Protein AF-0000000079572154 (afdb_homodimer)

Organism: NCBI:txid1891644

Secondary structure (DSSP, 8-state):
---------------HHHHHHHHHHHHHHHHHHHSSS-B-HHHHHHHHTS-HHHHHHHHHHHHHTT--EEEE-STT-EEEE---SPPPPB---HHHHHHHHHHHHHT-S-S-HHHHHHHHHHHHHHS------/---------------HHHHHHHHHHHHHHHHHHHSSS-B-HHHHHHHHTS-HHHHHHHHHHHHHTT--EEEE-STT-EEEE---SPPPPB---HHHHHHHHHHHHHT-S-S-HHHHHHHHHHHHHHS------

InterPro domains:
  IPR001034 DeoR-type HTH domain [PS51000] (22-81)
  IPR001034 DeoR-type HTH domain [SM00420] (24-81)
  IPR013196 Helix-turn-helix, type 11 [PF08279] (24-77)
  IPR036388 Winged helix-like DNA-binding domain superfamily [G3DSA:1.10.10.10] (8-78)
  IPR036390 Winged helix DNA-binding domain superfamily [SSF46785] (20-74)
  IPR051534 CBASS antivirus and pafABC operon-associated protein [PTHR34580] (20-129)

Sequence (266 aa):
MDAPTGSASAASRDSPLTLRRVERQQLLIERLHAGRGRVTFGQLADELGVAERTIARDIDRLRHSGVPIIVTPGRHGGAAIEHTGAISPVALDAPEIAALLASLSALGPSVSASAASAMHKLTAALRPNSCSRMDAPTGSASAASRDSPLTLRRVERQQLLIERLHAGRGRVTFGQLADELGVAERTIARDIDRLRHSGVPIIVTPGRHGGAAIEHTGAISPVALDAPEIAALLASLSALGPSVSASAASAMHKLTAALRPNSCSR

Solvent-accessible surface area (backbone atoms only — not comparable to full-atom values): 14748 Å² total; per-residue (Å²): 135,84,74,80,74,73,76,75,71,80,64,59,83,48,54,70,67,56,52,54,49,31,54,48,44,17,51,49,46,38,51,26,49,70,41,98,46,68,43,34,51,66,58,50,14,65,75,69,72,50,53,47,65,55,48,52,52,50,50,52,50,40,39,73,55,57,44,69,61,47,72,41,82,68,97,86,25,21,36,22,29,72,52,76,61,75,60,52,59,39,81,54,53,66,56,27,48,20,31,51,52,21,37,49,43,54,68,26,79,63,83,36,73,37,40,44,52,41,47,51,50,52,41,50,31,56,29,35,71,75,68,82,116,136,84,72,81,74,78,75,74,72,79,65,58,82,47,53,68,67,57,52,54,49,30,52,47,46,18,50,50,46,37,52,26,51,71,41,97,46,69,43,34,52,65,59,50,14,65,74,70,73,50,53,47,65,56,49,52,50,49,51,50,50,39,38,73,53,58,44,69,61,48,73,42,82,67,97,86,26,19,35,24,29,71,52,77,61,72,60,51,59,40,79,53,54,67,55,26,47,22,31,50,51,21,36,48,44,54,68,28,80,66,85,37,73,38,41,45,51,40,48,51,50,53,42,52,32,57,28,39,66,73,66,82,118

Structure (mmCIF, N/CA/C/O backbone):
data_AF-0000000079572154-model_v1
#
loop_
_entity.id
_entity.type
_entity.pdbx_description
1 polymer 'HTH domain-containing protein'
#
loop_
_atom_site.group_PDB
_atom_site.id
_atom_site.type_symbol
_atom_site.label_atom_id
_atom_site.label_alt_id
_atom_site.label_comp_id
_atom_site.label_asym_id
_atom_site.label_entity_id
_atom_site.label_seq_id
_atom_site.pdbx_PDB_ins_code
_atom_site.Cartn_x
_atom_site.Cartn_y
_atom_site.Cartn_z
_atom_site.occupancy
_atom_site.B_iso_or_equiv
_atom_site.auth_seq_id
_atom_site.auth_comp_id
_atom_site.auth_asym_id
_atom_site.auth_atom_id
_atom_site.pdbx_PDB_model_num
ATOM 1 N N . MET A 1 1 ? -22.141 -9.859 -36.094 1 28.31 1 MET A N 1
ATOM 2 C CA . MET A 1 1 ? -21.031 -10.328 -35.281 1 28.31 1 MET A CA 1
ATOM 3 C C . MET A 1 1 ? -20.969 -9.578 -33.969 1 28.31 1 MET A C 1
ATOM 5 O O . MET A 1 1 ? -20.891 -8.344 -33.938 1 28.31 1 MET A O 1
ATOM 9 N N . ASP A 1 2 ? -21.516 -10.094 -32.844 1 30.77 2 ASP A N 1
ATOM 10 C CA . ASP A 1 2 ? -21.891 -9.664 -31.5 1 30.77 2 ASP A CA 1
ATOM 11 C C . ASP A 1 2 ? -20.688 -9.164 -30.719 1 30.77 2 ASP A C 1
ATOM 13 O O . ASP A 1 2 ? -19.625 -9.797 -30.734 1 30.77 2 ASP A O 1
ATOM 17 N N . ALA A 1 3 ? -20.578 -7.805 -30.547 1 36.22 3 ALA A N 1
ATOM 18 C CA . ALA A 1 3 ? -19.578 -7.051 -29.812 1 36.22 3 ALA A CA 1
ATOM 19 C C . ALA A 1 3 ? -19.328 -7.652 -28.422 1 36.22 3 ALA A C 1
ATOM 21 O O . ALA A 1 3 ? -20.281 -7.965 -27.703 1 36.22 3 ALA A O 1
ATOM 22 N N . PRO A 1 4 ? -18.156 -8.453 -28.266 1 36.34 4 PRO A N 1
ATOM 23 C CA . PRO A 1 4 ? -17.922 -9 -26.922 1 36.34 4 PRO A CA 1
ATOM 24 C C . PRO A 1 4 ? -18.156 -7.969 -25.812 1 36.34 4 PRO A C 1
ATOM 26 O O . PRO A 1 4 ? -17.891 -6.777 -26.016 1 36.34 4 PRO A O 1
ATOM 29 N N . THR A 1 5 ? -19.25 -7.992 -25.156 1 39.5 5 THR A N 1
ATOM 30 C CA . THR A 1 5 ? -19.578 -7.188 -23.984 1 39.5 5 THR A CA 1
ATOM 31 C C . THR A 1 5 ? -18.406 -7.176 -23 1 39.5 5 THR A C 1
ATOM 33 O O . THR A 1 5 ? -17.906 -8.234 -22.609 1 39.5 5 THR A O 1
ATOM 36 N N . GLY A 1 6 ? -17.531 -6.254 -23.156 1 32.62 6 GLY A N 1
ATOM 37 C CA . GLY A 1 6 ? -16.453 -5.914 -22.234 1 32.62 6 GLY A CA 1
ATOM 38 C C . GLY A 1 6 ? -16.828 -6.109 -20.781 1 32.62 6 GLY A C 1
ATOM 39 O O . GLY A 1 6 ? -17.875 -5.629 -20.344 1 32.62 6 GLY A O 1
ATOM 40 N N . SER A 1 7 ? -16.625 -7.336 -20.281 1 36.16 7 SER A N 1
ATOM 41 C CA . SER A 1 7 ? -16.812 -7.645 -18.859 1 36.16 7 SER A CA 1
ATOM 42 C C . SER A 1 7 ? -16.375 -6.477 -17.984 1 36.16 7 SER A C 1
ATOM 44 O O . SER A 1 7 ? -15.266 -5.953 -18.141 1 36.16 7 SER A O 1
ATOM 46 N N . ALA A 1 8 ? -17.281 -5.633 -17.547 1 36.81 8 ALA A N 1
ATOM 47 C CA . ALA A 1 8 ? -17.125 -4.598 -16.531 1 36.81 8 ALA A CA 1
ATOM 48 C C . ALA A 1 8 ? -16.156 -5.047 -15.445 1 36.81 8 ALA A C 1
ATOM 50 O O . ALA A 1 8 ? -16.203 -6.195 -15 1 36.81 8 ALA A O 1
ATOM 51 N N . SER A 1 9 ? -14.961 -4.559 -15.414 1 37.94 9 SER A N 1
ATOM 52 C CA . SER A 1 9 ? -13.867 -4.625 -14.453 1 37.94 9 SER A CA 1
ATOM 53 C C . SER A 1 9 ? -14.391 -4.738 -13.023 1 37.94 9 SER A C 1
ATOM 55 O O . SER A 1 9 ? -15.258 -3.967 -12.609 1 37.94 9 SER A O 1
ATOM 57 N N . ALA A 1 10 ? -14.641 -5.895 -12.531 1 37.5 10 ALA A N 1
ATOM 58 C CA . ALA A 1 10 ? -15.062 -6.047 -11.141 1 37.5 10 ALA A CA 1
ATOM 59 C C . ALA A 1 10 ? -14.398 -5.004 -10.25 1 37.5 10 ALA A C 1
ATOM 61 O O . ALA A 1 10 ? -13.203 -5.086 -9.977 1 37.5 10 ALA A O 1
ATOM 62 N N . ALA A 1 11 ? -14.758 -3.838 -10.414 1 44.56 11 ALA A N 1
ATOM 63 C CA . ALA A 1 11 ? -14.359 -2.748 -9.523 1 44.56 11 ALA A CA 1
ATOM 64 C C . ALA A 1 11 ? -14.422 -3.18 -8.062 1 44.56 11 ALA A C 1
ATOM 66 O O . ALA A 1 11 ? -15.43 -3.738 -7.621 1 44.56 11 ALA A O 1
ATOM 67 N N . SER A 1 12 ? -13.297 -3.703 -7.594 1 48.84 12 SER A N 1
ATOM 68 C CA . SER A 1 12 ? -13.258 -4.012 -6.168 1 48.84 12 SER A CA 1
ATOM 69 C C . SER A 1 12 ? -14.141 -3.053 -5.371 1 48.84 12 SER A C 1
ATOM 71 O O . SER A 1 12 ? -14.164 -1.85 -5.645 1 48.84 12 SER A O 1
ATOM 73 N N . ARG A 1 13 ? -15.203 -3.621 -4.914 1 50.06 13 ARG A N 1
ATOM 74 C CA . ARG A 1 13 ? -16.172 -2.824 -4.164 1 50.06 13 ARG A CA 1
ATOM 75 C C . ARG A 1 13 ? -15.492 -2.07 -3.025 1 50.06 13 ARG A C 1
ATOM 77 O O . ARG A 1 13 ? -15.469 -2.539 -1.886 1 50.06 13 ARG A O 1
ATOM 84 N N . ASP A 1 14 ? -14.273 -1.563 -3.262 1 57.72 14 ASP A N 1
ATOM 85 C CA . ASP A 1 14 ? -13.828 -0.732 -2.15 1 57.72 14 ASP A CA 1
ATOM 86 C C . ASP A 1 14 ? -14.766 0.454 -1.935 1 57.72 14 ASP A C 1
ATOM 88 O O . ASP A 1 14 ? -15.344 0.974 -2.889 1 57.72 14 ASP A O 1
ATOM 92 N N . SER A 1 15 ? -15.18 0.493 -0.683 1 68 15 SER A N 1
ATOM 93 C CA . SER A 1 15 ? -16.125 1.525 -0.273 1 68 15 SER A CA 1
ATOM 94 C C . SER A 1 15 ? -15.609 2.918 -0.62 1 68 15 SER A C 1
ATOM 96 O O . SER A 1 15 ? -14.445 3.229 -0.385 1 68 15 SER A O 1
ATOM 98 N N . PRO A 1 16 ? -16.344 3.641 -1.402 1 76.06 16 PRO A N 1
ATOM 99 C CA . PRO A 1 16 ? -15.984 5.016 -1.747 1 76.06 16 PRO A CA 1
ATOM 100 C C . PRO A 1 16 ? -15.492 5.82 -0.542 1 76.06 16 PRO A C 1
ATOM 102 O O . PRO A 1 16 ? -14.602 6.656 -0.675 1 76.06 16 PRO A O 1
ATOM 105 N N . LEU A 1 17 ? -15.969 5.516 0.61 1 80.94 17 LEU A N 1
ATOM 106 C CA . LEU A 1 17 ? -15.555 6.227 1.815 1 80.94 17 LEU A CA 1
ATOM 107 C C . LEU A 1 17 ? -14.102 5.918 2.164 1 80.94 17 LEU A C 1
ATOM 109 O O . LEU A 1 17 ? -13.367 6.801 2.609 1 80.94 17 LEU A O 1
ATOM 113 N N . THR A 1 18 ? -13.648 4.727 1.905 1 83.31 18 THR A N 1
ATOM 114 C CA . THR A 1 18 ? -12.289 4.328 2.227 1 83.31 18 THR A CA 1
ATOM 115 C C . THR A 1 18 ? -11.289 5.02 1.303 1 83.31 18 THR A C 1
ATOM 117 O O . THR A 1 18 ? -10.227 5.453 1.745 1 83.31 18 THR A O 1
ATOM 120 N N . LEU A 1 19 ? -11.734 5.195 0.109 1 85.31 19 LEU A N 1
ATOM 121 C CA . LEU A 1 19 ? -10.828 5.824 -0.845 1 85.31 19 LEU A CA 1
ATOM 122 C C . LEU A 1 19 ? -10.641 7.305 -0.521 1 85.31 19 LEU A C 1
ATOM 124 O O . LEU A 1 19 ? -9.539 7.836 -0.651 1 85.31 19 LEU A O 1
ATOM 128 N N . ARG A 1 20 ? -11.719 7.93 -0.1 1 88.75 20 ARG A N 1
ATOM 129 C CA . ARG A 1 20 ? -11.625 9.336 0.272 1 88.75 20 ARG A CA 1
ATOM 130 C C . ARG A 1 20 ? -10.703 9.523 1.473 1 88.75 20 ARG A C 1
ATOM 132 O O . ARG A 1 20 ? -9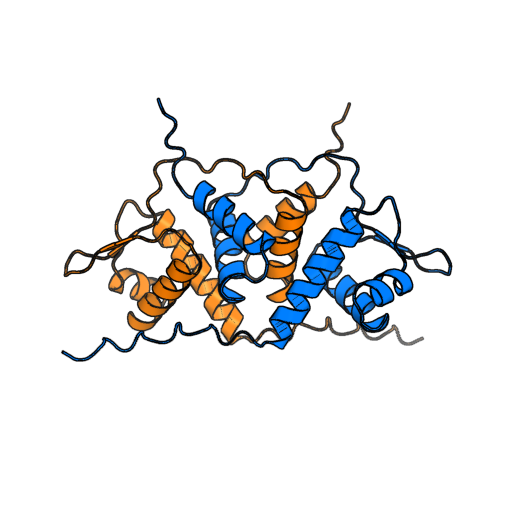.914 10.477 1.515 1 88.75 20 ARG A O 1
ATOM 139 N N . ARG A 1 21 ? -10.828 8.641 2.346 1 90 21 ARG A N 1
ATOM 140 C CA . ARG A 1 21 ? -9.984 8.695 3.537 1 90 21 ARG A CA 1
ATOM 141 C C . ARG A 1 21 ? -8.523 8.453 3.186 1 90 21 ARG A C 1
ATOM 143 O O . ARG A 1 21 ? -7.633 9.148 3.682 1 90 21 ARG A O 1
ATOM 150 N N . VAL A 1 22 ? -8.297 7.5 2.328 1 91.56 22 VAL A N 1
ATOM 151 C CA . VAL A 1 22 ? -6.938 7.148 1.932 1 91.56 22 VAL A CA 1
ATOM 152 C C . VAL A 1 22 ? -6.293 8.32 1.2 1 91.56 22 VAL A C 1
ATOM 154 O O . VAL A 1 22 ? -5.141 8.672 1.468 1 91.56 22 VAL A O 1
ATOM 157 N N . GLU A 1 23 ? -7.035 8.883 0.314 1 92 23 GLU A N 1
ATOM 158 C CA . GLU A 1 23 ? -6.531 10.039 -0.417 1 92 23 GLU A CA 1
ATOM 159 C C . GLU A 1 23 ? -6.227 11.203 0.528 1 92 23 GLU A C 1
ATOM 161 O O . GLU A 1 23 ? -5.207 11.875 0.38 1 92 23 GLU A O 1
ATOM 166 N N . ARG A 1 24 ? -7.125 11.359 1.443 1 93.94 24 ARG A N 1
ATOM 167 C CA . ARG A 1 24 ? -6.934 12.414 2.426 1 93.94 24 ARG A CA 1
ATOM 168 C C . ARG A 1 24 ? -5.695 12.156 3.277 1 93.94 24 ARG A C 1
ATOM 170 O O . ARG A 1 24 ? -4.895 13.07 3.514 1 93.94 24 ARG A O 1
ATOM 177 N N . GLN A 1 25 ? -5.559 11.008 3.725 1 94 25 GLN A N 1
ATOM 178 C CA . GLN A 1 25 ? -4.414 10.648 4.559 1 94 25 GLN A CA 1
ATOM 179 C C . GLN A 1 25 ? -3.107 10.781 3.781 1 94 25 GLN A C 1
ATOM 181 O O . GLN A 1 25 ? -2.086 11.188 4.34 1 94 25 GLN A O 1
ATOM 186 N N . GLN A 1 26 ? -3.162 10.398 2.537 1 94.44 26 GLN A N 1
ATOM 187 C CA . GLN A 1 26 ? -1.994 10.594 1.688 1 94.44 26 GLN A CA 1
ATOM 188 C C . GLN A 1 26 ? -1.605 12.07 1.627 1 94.44 26 GLN A C 1
ATOM 190 O O . GLN A 1 26 ? -0.437 12.422 1.813 1 94.44 26 GLN A O 1
ATOM 195 N N . LEU A 1 27 ? -2.57 12.93 1.409 1 94.19 27 LEU A N 1
ATOM 196 C CA . LEU A 1 27 ? -2.33 14.359 1.322 1 94.19 27 LEU A CA 1
ATOM 197 C C . LEU A 1 27 ? -1.806 14.906 2.646 1 94.19 27 LEU A C 1
ATOM 199 O O . LEU A 1 27 ? -0.917 15.766 2.662 1 94.19 27 LEU A O 1
ATOM 203 N N . LEU A 1 28 ? -2.363 14.414 3.676 1 94.94 28 LEU A N 1
ATOM 204 C CA . LEU A 1 28 ? -1.929 14.828 5.008 1 94.94 28 LEU A CA 1
ATOM 205 C C . LEU A 1 28 ? -0.453 14.508 5.219 1 94.94 28 LEU A C 1
ATOM 207 O O . LEU A 1 28 ? 0.312 15.359 5.672 1 94.94 28 LEU A O 1
ATOM 211 N N . ILE A 1 29 ? -0.039 13.328 4.875 1 92.94 29 ILE A N 1
ATOM 212 C CA . ILE A 1 29 ? 1.35 12.906 5.023 1 92.94 29 ILE A CA 1
ATOM 213 C C . ILE A 1 29 ? 2.254 13.797 4.18 1 92.94 29 ILE A C 1
ATOM 215 O O . ILE A 1 29 ? 3.299 14.258 4.648 1 92.94 29 ILE A O 1
ATOM 219 N N . GLU A 1 30 ? 1.824 14.031 2.971 1 91.25 30 GLU A N 1
ATOM 220 C CA . GLU A 1 30 ? 2.605 14.875 2.066 1 91.25 30 GLU A CA 1
ATOM 221 C C . GLU A 1 30 ? 2.777 16.281 2.627 1 91.25 30 GLU A C 1
ATOM 223 O O . GLU A 1 30 ? 3.875 16.844 2.588 1 91.25 30 GLU A O 1
ATOM 228 N N . ARG A 1 31 ? 1.699 16.797 3.127 1 92.5 31 ARG A N 1
ATOM 229 C CA . ARG A 1 31 ? 1.715 18.156 3.652 1 92.5 31 ARG A CA 1
ATOM 230 C C . ARG A 1 31 ? 2.611 18.25 4.883 1 92.5 31 ARG A C 1
ATOM 232 O O . ARG A 1 31 ? 3.379 19.203 5.02 1 92.5 31 ARG A O 1
ATOM 239 N N . LEU A 1 32 ? 2.523 17.359 5.715 1 92.12 32 LEU A N 1
ATOM 240 C CA . LEU A 1 32 ? 3.318 17.359 6.941 1 92.12 32 LEU A CA 1
ATOM 241 C C . LEU A 1 32 ? 4.801 17.172 6.625 1 92.12 32 LEU A C 1
ATOM 243 O O . LEU A 1 32 ? 5.656 17.75 7.301 1 92.12 32 LEU A O 1
ATOM 247 N N . HIS A 1 33 ? 5.105 16.359 5.609 1 88.5 33 HIS A N 1
ATOM 248 C CA . HIS A 1 33 ? 6.488 16.109 5.223 1 88.5 33 HIS A CA 1
ATOM 249 C C . HIS A 1 33 ? 7.094 17.312 4.508 1 88.5 33 HIS A C 1
ATOM 251 O O . HIS A 1 33 ? 8.281 17.594 4.668 1 88.5 33 HIS A O 1
ATOM 257 N N . ALA A 1 34 ? 6.316 17.922 3.727 1 83.44 34 ALA A N 1
ATOM 258 C CA . ALA A 1 34 ? 6.785 19.047 2.93 1 83.44 34 ALA A CA 1
ATOM 259 C C . ALA A 1 34 ? 7.031 20.281 3.805 1 83.44 34 ALA A C 1
ATOM 261 O O . ALA A 1 34 ? 7.812 21.156 3.441 1 83.44 34 ALA A O 1
ATOM 262 N N . GLY A 1 35 ? 6.418 20.328 4.898 1 76.5 35 GLY A N 1
ATOM 263 C CA . GLY A 1 35 ? 6.453 21.531 5.715 1 76.5 35 GLY A CA 1
ATOM 264 C C . GLY A 1 35 ? 7.77 21.719 6.445 1 76.5 35 GLY A C 1
ATOM 265 O O . GLY A 1 35 ? 8.539 20.766 6.602 1 76.5 35 GLY A O 1
ATOM 266 N N . ARG A 1 36 ? 8.164 23.125 6.598 1 73.38 36 ARG A N 1
ATOM 267 C CA . ARG A 1 36 ? 9.328 23.531 7.383 1 73.38 36 ARG A CA 1
ATOM 268 C C . ARG A 1 36 ? 8.977 23.625 8.867 1 73.38 36 ARG A C 1
ATOM 270 O O . ARG A 1 36 ? 9.352 24.594 9.531 1 73.38 36 ARG A O 1
ATOM 277 N N . GLY A 1 37 ? 8.32 22.688 9.305 1 79.5 37 GLY A N 1
ATOM 278 C CA . GLY A 1 37 ? 7.965 22.734 10.711 1 79.5 37 GLY A CA 1
ATOM 279 C C . GLY A 1 37 ? 6.559 22.219 10.984 1 79.5 37 GLY A C 1
ATOM 280 O O . GLY A 1 37 ? 6.012 21.453 10.203 1 79.5 37 GLY A O 1
ATOM 281 N N . ARG A 1 38 ? 6.02 22.75 12.148 1 88.94 38 ARG A N 1
ATOM 282 C CA . ARG A 1 38 ? 4.719 22.266 12.586 1 88.94 38 ARG A CA 1
ATOM 283 C C . ARG A 1 38 ? 3.584 22.969 11.852 1 88.94 38 ARG A C 1
ATOM 285 O O . ARG A 1 38 ? 3.654 24.172 11.609 1 88.94 38 ARG A O 1
ATOM 292 N N . VAL A 1 39 ? 2.627 22.203 11.422 1 92.81 39 VAL A N 1
ATOM 293 C CA . VAL A 1 39 ? 1.41 22.719 10.805 1 92.81 39 VAL A CA 1
ATOM 294 C C . VAL A 1 39 ? 0.224 22.516 11.742 1 92.81 39 VAL A C 1
ATOM 296 O O . VAL A 1 39 ? 0.037 21.422 12.281 1 92.81 39 VAL A O 1
ATOM 299 N N . THR A 1 40 ? -0.55 23.547 11.938 1 94.31 40 THR A N 1
ATOM 300 C CA . THR A 1 40 ? -1.664 23.438 12.875 1 94.31 40 THR A CA 1
ATOM 301 C C . THR A 1 40 ? -2.803 22.625 12.273 1 94.31 40 THR A C 1
ATOM 303 O O . THR A 1 40 ? -2.941 22.547 11.047 1 94.31 40 THR A O 1
ATOM 306 N N . PHE A 1 41 ? -3.607 22.062 13.18 1 94.81 41 PHE A N 1
ATOM 307 C CA . PHE A 1 41 ? -4.777 21.328 12.711 1 94.81 41 PHE A CA 1
ATOM 308 C C . PHE A 1 41 ? -5.73 22.25 11.953 1 94.81 41 PHE A C 1
ATOM 310 O O . PHE A 1 41 ? -6.355 21.828 10.977 1 94.81 41 PHE A O 1
ATOM 317 N N . GLY A 1 42 ? -5.797 23.5 12.43 1 94.25 42 GLY A N 1
ATOM 318 C CA . GLY A 1 42 ? -6.637 24.469 11.75 1 94.25 42 GLY A CA 1
ATOM 319 C C . GLY A 1 42 ? -6.211 24.734 10.32 1 94.25 42 GLY A C 1
ATOM 320 O O . GLY A 1 42 ? -7.051 24.797 9.422 1 94.25 42 GLY A O 1
ATOM 321 N N . GLN A 1 43 ? -4.941 24.875 10.102 1 94.25 43 GLN A N 1
ATOM 322 C CA . GLN A 1 43 ? -4.41 25.078 8.758 1 94.25 43 GLN A CA 1
ATOM 323 C C . GLN A 1 43 ? -4.688 23.875 7.863 1 94.25 43 GLN A C 1
ATOM 325 O O . GLN A 1 43 ? -5.098 24.031 6.711 1 94.25 43 GLN A O 1
ATOM 330 N N . LEU A 1 44 ? -4.453 22.688 8.367 1 95.38 44 LEU A N 1
ATOM 331 C CA . LEU A 1 44 ? -4.699 21.469 7.617 1 95.38 44 LEU A CA 1
ATOM 332 C C . LEU A 1 44 ? -6.18 21.328 7.27 1 95.38 44 LEU A C 1
ATOM 334 O O . LEU A 1 44 ? -6.523 20.938 6.148 1 95.38 44 LEU A O 1
ATOM 338 N N . ALA A 1 45 ? -7.008 21.625 8.234 1 96.12 45 ALA A N 1
ATOM 339 C CA . ALA A 1 45 ? -8.453 21.547 8.039 1 96.12 45 ALA A CA 1
ATOM 340 C C . ALA A 1 45 ? -8.898 22.484 6.914 1 96.12 45 ALA A C 1
ATOM 342 O O . ALA A 1 45 ? -9.688 22.094 6.047 1 96.12 45 ALA A O 1
ATOM 343 N N . ASP A 1 46 ? -8.383 23.719 6.926 1 96.75 46 ASP A N 1
ATOM 344 C CA . ASP A 1 46 ? -8.711 24.703 5.906 1 96.75 46 ASP A CA 1
ATOM 345 C C . ASP A 1 46 ? -8.227 24.25 4.531 1 96.75 46 ASP A C 1
ATOM 347 O O . ASP A 1 46 ? -8.953 24.359 3.543 1 96.75 46 ASP A O 1
ATOM 351 N N . GLU A 1 47 ? -7.051 23.656 4.453 1 94.94 47 GLU A N 1
ATOM 352 C CA . GLU A 1 47 ? -6.438 23.25 3.195 1 94.94 47 GLU A CA 1
ATOM 353 C C . GLU A 1 47 ? -7.145 22.031 2.605 1 94.94 47 GLU A C 1
ATOM 355 O O . GLU A 1 47 ? -7.285 21.922 1.386 1 94.94 47 GLU A O 1
ATOM 360 N N . LEU A 1 48 ? -7.582 21.109 3.49 1 95.31 48 LEU A N 1
ATOM 361 C CA . LEU A 1 48 ? -8.164 19.844 3.018 1 95.31 48 LEU A CA 1
ATOM 362 C C . LEU A 1 48 ? -9.688 19.922 3.006 1 95.31 48 LEU A C 1
ATOM 364 O O . LEU A 1 48 ? -10.352 19.016 2.512 1 95.31 48 LEU A O 1
ATOM 368 N N . GLY A 1 49 ? -10.258 20.969 3.486 1 96.56 49 GLY A N 1
ATOM 369 C CA . GLY A 1 49 ? -11.695 21.203 3.449 1 96.56 49 GLY A CA 1
ATOM 370 C C . GLY A 1 49 ? -12.469 20.266 4.355 1 96.56 49 GLY A C 1
ATOM 371 O O . GLY A 1 49 ? -13.523 19.75 3.979 1 96.56 49 GLY A O 1
ATOM 372 N N . VAL A 1 50 ? -11.875 19.938 5.52 1 96.88 50 VAL A N 1
ATOM 373 C CA . VAL A 1 50 ? -12.539 19.062 6.484 1 96.88 50 VAL A CA 1
ATOM 374 C C . VAL A 1 50 ? -12.43 19.672 7.883 1 96.88 50 VAL A C 1
ATOM 376 O O . VAL A 1 50 ? -11.789 20.703 8.07 1 96.88 50 VAL A O 1
ATOM 379 N N . ALA A 1 51 ? -13.094 19.141 8.859 1 97.06 51 ALA A N 1
ATOM 380 C CA . ALA A 1 51 ? -13.07 19.609 10.242 1 97.06 51 ALA A CA 1
ATOM 381 C C . ALA A 1 51 ? -11.75 19.25 10.922 1 97.06 51 ALA A C 1
ATOM 383 O O . ALA A 1 51 ? -11.109 18.266 10.562 1 97.06 51 ALA A O 1
ATOM 384 N N . GLU A 1 52 ? -11.414 20.062 11.922 1 95.56 52 GLU A N 1
ATOM 385 C CA . GLU A 1 52 ? -10.203 19.797 12.68 1 95.56 52 GLU A CA 1
ATOM 386 C C . GLU A 1 52 ? -10.273 18.422 13.367 1 95.56 52 GLU A C 1
ATOM 388 O O . GLU A 1 52 ? -9.25 17.766 13.539 1 95.56 52 GLU A O 1
ATOM 393 N N . ARG A 1 53 ? -11.484 18.031 13.68 1 96.38 53 ARG A N 1
ATOM 394 C CA . ARG A 1 53 ? -11.648 16.734 14.328 1 96.38 53 ARG A CA 1
ATOM 395 C C . ARG A 1 53 ? -11.281 15.602 13.375 1 96.38 53 ARG A C 1
ATOM 397 O O . ARG A 1 53 ? -10.766 14.562 13.805 1 96.38 53 ARG A O 1
ATOM 404 N N . THR A 1 54 ? -11.609 15.734 12.086 1 96.31 54 THR A N 1
ATOM 405 C CA . THR A 1 54 ? -11.25 14.758 11.062 1 96.31 54 THR A CA 1
ATOM 406 C C . THR A 1 54 ? -9.734 14.664 10.906 1 96.31 54 THR A C 1
ATOM 408 O O . THR A 1 54 ? -9.188 13.562 10.805 1 96.31 54 THR A O 1
ATOM 411 N N . ILE A 1 55 ? -9.117 15.852 10.922 1 96.25 55 ILE A N 1
ATOM 412 C CA . ILE A 1 55 ? -7.656 15.906 10.859 1 96.25 55 ILE A CA 1
ATOM 413 C C . ILE A 1 55 ? -7.062 15.18 12.062 1 96.25 55 ILE A C 1
ATOM 415 O O . ILE A 1 55 ? -6.16 14.352 11.914 1 96.25 55 ILE A O 1
ATOM 419 N N . ALA A 1 56 ? -7.621 15.484 13.227 1 95.19 56 ALA A N 1
ATOM 420 C CA . ALA A 1 56 ? -7.129 14.875 14.461 1 95.19 56 ALA A CA 1
ATOM 421 C C . ALA A 1 56 ? -7.281 13.352 14.414 1 95.19 56 ALA A C 1
ATOM 423 O O . ALA A 1 56 ? -6.359 12.625 14.781 1 95.19 56 ALA A O 1
ATOM 424 N N . ARG A 1 57 ? -8.383 12.938 13.938 1 95.19 57 ARG A N 1
ATOM 425 C CA . ARG A 1 57 ? -8.648 11.508 13.867 1 95.19 57 ARG A CA 1
ATOM 426 C C . ARG A 1 57 ? -7.73 10.828 12.852 1 95.19 57 ARG A C 1
ATOM 428 O O . ARG A 1 57 ? -7.234 9.727 13.094 1 95.19 57 ARG A O 1
ATOM 435 N N . ASP A 1 58 ? -7.559 11.492 11.727 1 95.56 58 ASP A N 1
ATOM 436 C CA . ASP A 1 58 ? -6.703 10.922 10.688 1 95.56 58 ASP A CA 1
ATOM 437 C C . ASP A 1 58 ? -5.25 10.852 11.156 1 95.56 58 ASP A C 1
ATOM 439 O O . ASP A 1 58 ? -4.562 9.859 10.906 1 95.56 58 ASP A O 1
ATOM 443 N N . ILE A 1 59 ? -4.816 11.859 11.797 1 95.19 59 ILE A N 1
ATOM 444 C CA . ILE A 1 59 ? -3.455 11.891 12.312 1 95.19 59 ILE A CA 1
ATOM 445 C C . ILE A 1 59 ? -3.271 10.781 13.352 1 95.19 59 ILE A C 1
ATOM 447 O O . ILE A 1 59 ? -2.256 10.078 13.344 1 95.19 59 ILE A O 1
ATOM 451 N N . ASP A 1 60 ? -4.27 10.609 14.227 1 93.75 60 ASP A N 1
ATOM 452 C CA . ASP A 1 60 ? -4.207 9.547 15.227 1 93.75 60 ASP A CA 1
ATOM 453 C C . ASP A 1 60 ? -4.113 8.18 14.562 1 93.75 60 ASP A C 1
ATOM 455 O O . ASP A 1 60 ? -3.307 7.34 14.969 1 93.75 60 ASP A O 1
ATOM 459 N N . ARG A 1 61 ? -4.867 8 13.531 1 91.81 61 ARG A N 1
ATOM 460 C CA . ARG A 1 61 ? -4.844 6.738 12.797 1 91.81 61 ARG A CA 1
ATOM 461 C C . ARG A 1 61 ? -3.482 6.504 12.156 1 91.81 61 ARG A C 1
ATOM 463 O O . ARG A 1 61 ? -2.936 5.402 12.227 1 91.81 61 ARG A O 1
ATOM 470 N N . LEU A 1 62 ? -2.988 7.5 11.562 1 93.19 62 LEU A N 1
ATOM 471 C CA . LEU A 1 62 ? -1.693 7.402 10.898 1 93.19 62 LEU A CA 1
ATOM 472 C C . LEU A 1 62 ? -0.584 7.113 11.898 1 93.19 62 LEU A C 1
ATOM 474 O O . LEU A 1 62 ? 0.282 6.273 11.648 1 93.19 62 LEU A O 1
ATOM 478 N N . ARG A 1 63 ? -0.667 7.781 13 1 91.19 63 ARG A N 1
ATOM 479 C CA . ARG A 1 63 ? 0.318 7.551 14.047 1 91.19 63 ARG A CA 1
ATOM 480 C C . ARG A 1 63 ? 0.236 6.117 14.57 1 91.19 63 ARG A C 1
ATOM 482 O O . ARG A 1 63 ? 1.262 5.465 14.766 1 91.19 63 ARG A O 1
ATOM 489 N N . HIS A 1 64 ? -0.933 5.652 14.797 1 87.94 64 HIS A N 1
ATOM 490 C CA . HIS A 1 64 ? -1.147 4.293 15.281 1 87.94 64 HIS A CA 1
ATOM 491 C C . HIS A 1 64 ? -0.651 3.262 14.281 1 87.94 64 HIS A C 1
ATOM 493 O O . HIS A 1 64 ? -0.238 2.166 14.664 1 87.94 64 HIS A O 1
ATOM 499 N N . SER A 1 65 ? -0.684 3.625 13.062 1 85.94 65 SER A N 1
ATOM 500 C CA . SER A 1 65 ? -0.246 2.711 12.016 1 85.94 65 SER A CA 1
ATOM 501 C C . SER A 1 65 ? 1.27 2.738 11.852 1 85.94 65 SER A C 1
ATOM 503 O O . SER A 1 65 ? 1.838 1.919 11.125 1 85.94 65 SER A O 1
ATOM 505 N N . GLY A 1 66 ? 1.901 3.746 12.5 1 84.69 66 GLY A N 1
ATOM 506 C CA . GLY A 1 66 ? 3.355 3.754 12.5 1 84.69 66 GLY A CA 1
ATOM 507 C C . GLY A 1 66 ? 3.945 4.965 11.805 1 84.69 66 GLY A C 1
ATOM 508 O O . GLY A 1 66 ? 5.168 5.121 11.742 1 84.69 66 GLY A O 1
ATOM 509 N N . VAL A 1 67 ? 3.182 5.762 11.195 1 89.75 67 VAL A N 1
ATOM 510 C CA . VAL A 1 67 ? 3.697 6.965 10.555 1 89.75 67 VAL A CA 1
ATOM 511 C C . VAL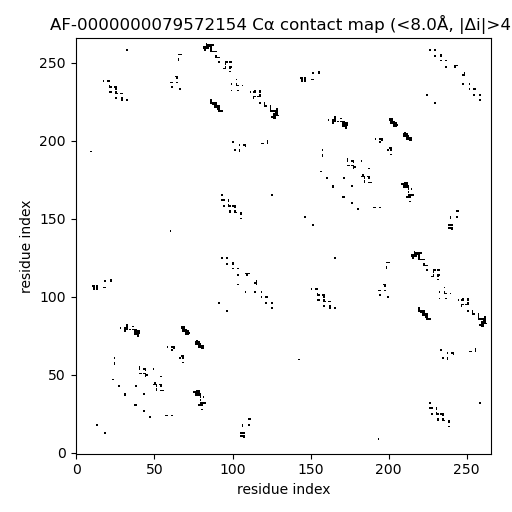 A 1 67 ? 4.285 7.906 11.602 1 89.75 67 VAL A C 1
ATOM 513 O O . VAL A 1 67 ? 3.652 8.172 12.625 1 89.75 67 VAL A O 1
ATOM 516 N N . PRO A 1 68 ? 5.434 8.406 11.359 1 89.62 68 PRO A N 1
ATOM 517 C CA . PRO A 1 68 ? 6.121 9.188 12.391 1 89.62 68 PRO A CA 1
ATOM 518 C C . PRO A 1 68 ? 5.648 10.641 12.445 1 89.62 68 PRO A C 1
ATOM 520 O O . PRO A 1 68 ? 6.406 11.555 12.117 1 89.62 68 PRO A O 1
ATOM 523 N N . ILE A 1 69 ? 4.527 10.836 12.953 1 92.06 69 ILE A N 1
ATOM 524 C CA . ILE A 1 69 ? 3.973 12.172 13.109 1 92.06 69 ILE A CA 1
ATOM 525 C C . ILE A 1 69 ? 4.141 12.633 14.555 1 92.06 69 ILE A C 1
ATOM 527 O O . ILE A 1 69 ? 3.775 11.914 15.492 1 92.06 69 ILE A O 1
ATOM 531 N N . ILE A 1 70 ? 4.773 13.781 14.742 1 91.12 70 ILE A N 1
ATOM 532 C CA . ILE A 1 70 ? 4.898 14.398 16.062 1 91.12 70 ILE A CA 1
ATOM 533 C C . ILE A 1 70 ? 3.814 15.461 16.234 1 91.12 70 ILE A C 1
ATOM 535 O O . ILE A 1 70 ? 3.631 16.328 15.367 1 91.12 70 ILE A O 1
ATOM 539 N N . VAL A 1 71 ? 3.1 15.344 17.25 1 93.25 71 VAL A N 1
ATOM 540 C CA . VAL A 1 71 ? 2.041 16.312 17.531 1 93.25 71 VAL A CA 1
ATOM 541 C C . VAL A 1 71 ? 2.389 17.109 18.781 1 93.25 71 VAL A C 1
ATOM 543 O O . VAL A 1 71 ? 2.713 16.531 19.828 1 93.25 71 VAL A O 1
ATOM 546 N N . THR A 1 72 ? 2.41 18.391 18.672 1 91.25 72 THR A N 1
ATOM 547 C CA . THR A 1 72 ? 2.65 19.297 19.781 1 91.25 72 THR A CA 1
ATOM 548 C C . THR A 1 72 ? 1.367 20.031 20.172 1 91.25 72 THR A C 1
ATOM 550 O O . THR A 1 72 ? 0.793 20.75 19.359 1 91.25 72 THR A O 1
ATOM 553 N N . PRO A 1 73 ? 0.968 19.781 21.422 1 87.19 73 PRO A N 1
ATOM 554 C CA . PRO A 1 73 ? -0.257 20.453 21.859 1 87.19 73 PRO A CA 1
ATOM 555 C C . PRO A 1 73 ? -0.048 21.938 22.141 1 87.19 73 PRO A C 1
ATOM 557 O O . PRO A 1 73 ? 1.084 22.375 22.344 1 87.19 73 PRO A O 1
ATOM 560 N N . GLY A 1 74 ? -1.171 22.75 22.172 1 79.62 74 GLY A N 1
ATOM 561 C CA . GLY A 1 74 ? -1.146 24.141 22.578 1 79.62 74 GLY A CA 1
ATOM 562 C C . GLY A 1 74 ? -1.428 25.094 21.438 1 79.62 74 GLY A C 1
ATOM 563 O O . GLY A 1 74 ? -1.675 24.672 20.312 1 79.62 74 GLY A O 1
ATOM 564 N N . ARG A 1 75 ? -1.497 26.375 21.797 1 76.75 75 ARG A N 1
ATOM 565 C CA . ARG A 1 75 ? -1.843 27.438 20.875 1 76.75 75 ARG A CA 1
ATOM 566 C C . ARG A 1 75 ? -0.855 27.5 19.719 1 76.75 75 ARG A C 1
ATOM 568 O O . ARG A 1 75 ? -1.239 27.797 18.578 1 76.75 75 ARG A O 1
ATOM 575 N N . HIS A 1 76 ? 0.405 27.172 19.984 1 77.88 76 HIS A N 1
ATOM 576 C CA . HIS A 1 76 ? 1.427 27.188 18.953 1 77.88 76 HIS A CA 1
ATOM 577 C C . HIS A 1 76 ? 1.812 25.781 18.547 1 77.88 76 HIS A C 1
ATOM 579 O O . HIS A 1 76 ? 2.877 25.562 17.953 1 77.88 76 HIS A O 1
ATOM 585 N N . GLY A 1 77 ? 0.93 24.922 18.859 1 86.06 77 GLY A N 1
ATOM 586 C CA . GLY A 1 77 ? 1.234 23.547 18.562 1 86.06 77 GLY A CA 1
ATOM 587 C C . GLY A 1 77 ? 0.815 23.141 17.156 1 86.06 77 GLY A C 1
ATOM 588 O O . GLY A 1 77 ? 0.511 23.984 16.328 1 86.06 77 GLY A O 1
ATOM 589 N N . GLY A 1 78 ? 1.027 21.922 16.719 1 92.44 78 GLY A N 1
ATOM 590 C CA . GLY A 1 78 ? 0.737 21.375 15.398 1 92.44 78 GLY A CA 1
ATOM 591 C C . GLY A 1 78 ? 1.368 20.016 15.172 1 92.44 78 GLY A C 1
ATOM 592 O O . GLY A 1 78 ? 1.769 19.344 16.125 1 92.44 78 GLY A O 1
ATOM 593 N N . ALA A 1 79 ? 1.18 19.562 14.023 1 94.44 79 ALA A N 1
ATOM 594 C CA . ALA A 1 79 ? 1.724 18.266 13.633 1 94.44 79 ALA A CA 1
ATOM 595 C C . ALA A 1 79 ? 2.867 18.438 12.633 1 94.44 79 AL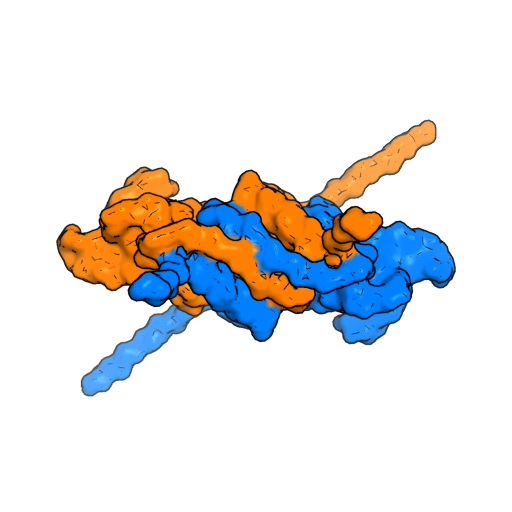A A C 1
ATOM 597 O O . ALA A 1 79 ? 2.887 19.391 11.859 1 94.44 79 ALA A O 1
ATOM 598 N N . ALA A 1 80 ? 3.852 17.547 12.742 1 91.56 80 ALA A N 1
ATOM 599 C CA . ALA A 1 80 ? 4.973 17.578 11.805 1 91.56 80 ALA A CA 1
ATOM 600 C C . ALA A 1 80 ? 5.559 16.172 11.609 1 91.56 80 ALA A C 1
ATOM 602 O O . ALA A 1 80 ? 5.438 15.312 12.484 1 91.56 80 ALA A O 1
ATOM 603 N N . ILE A 1 81 ? 5.973 15.922 10.398 1 88.31 81 ILE A N 1
ATOM 604 C CA . ILE A 1 81 ? 6.863 14.789 10.156 1 88.31 81 ILE A CA 1
ATOM 605 C C . ILE A 1 81 ? 8.305 15.281 10.031 1 88.31 81 ILE A C 1
ATOM 607 O O . ILE A 1 81 ? 8.609 16.109 9.172 1 88.31 81 ILE A O 1
ATOM 611 N N . GLU A 1 82 ? 9.109 14.992 10.977 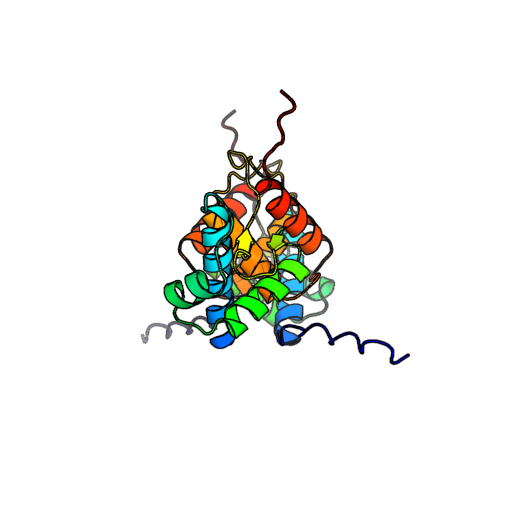1 74.19 82 GLU A N 1
ATOM 612 C CA . GLU A 1 82 ? 10.477 15.5 10.992 1 74.19 82 GLU A CA 1
ATOM 613 C C . GLU A 1 82 ? 11.32 14.859 9.891 1 74.19 82 GLU A C 1
ATOM 615 O O . GLU A 1 82 ? 11.336 13.633 9.758 1 74.19 82 GLU A O 1
ATOM 620 N N . HIS A 1 83 ? 11.656 15.703 8.844 1 70.44 83 HIS A N 1
ATOM 621 C CA . HIS A 1 83 ? 12.539 15.164 7.812 1 70.44 83 HIS A CA 1
ATOM 622 C C . HIS A 1 83 ? 13.758 16.062 7.605 1 70.44 83 HIS A C 1
ATOM 624 O O . HIS A 1 83 ? 13.688 17.266 7.832 1 70.44 83 HIS A O 1
ATOM 630 N N . THR A 1 84 ? 14.961 15.648 7.762 1 56.53 84 THR A N 1
ATOM 631 C CA . THR A 1 84 ? 16.141 16.484 7.574 1 56.53 84 THR A CA 1
ATOM 632 C C . THR A 1 84 ? 16.812 16.188 6.234 1 56.53 84 THR A C 1
ATOM 634 O O . THR A 1 84 ? 17.875 16.734 5.934 1 56.53 84 THR A O 1
ATOM 637 N N . GLY A 1 85 ? 16.125 15.492 5.305 1 62.5 85 GLY A N 1
ATOM 638 C CA . GLY A 1 85 ? 16.969 15.281 4.129 1 62.5 85 GLY A CA 1
ATOM 639 C C . GLY A 1 85 ? 16.25 14.531 3.02 1 62.5 85 GLY A C 1
ATOM 640 O O . GLY A 1 85 ? 15.023 14.477 2.984 1 62.5 85 GLY A O 1
ATOM 641 N N . ALA A 1 86 ? 17.141 14.094 1.99 1 74.94 86 ALA A N 1
ATOM 642 C CA . ALA A 1 86 ? 16.703 13.391 0.791 1 74.94 86 ALA A CA 1
ATOM 643 C C . ALA A 1 86 ? 16.203 11.984 1.131 1 74.94 86 ALA A C 1
ATOM 645 O O . ALA A 1 86 ? 16.672 11.375 2.096 1 74.94 86 ALA A O 1
ATOM 646 N N . ILE A 1 87 ? 15.234 11.602 0.495 1 85.5 87 ILE A N 1
ATOM 647 C CA . ILE A 1 87 ? 14.688 10.266 0.659 1 85.5 87 ILE A CA 1
ATOM 648 C C . ILE A 1 87 ? 15.609 9.242 0.003 1 85.5 87 ILE A C 1
ATOM 650 O O . ILE A 1 87 ? 15.977 9.383 -1.166 1 85.5 87 ILE A O 1
ATOM 654 N N . SER A 1 88 ? 16.094 8.289 0.77 1 87.06 88 SER A N 1
ATOM 655 C CA . SER A 1 88 ? 16.953 7.211 0.273 1 87.06 88 SER A CA 1
ATOM 656 C C . SER A 1 88 ? 16.125 6.074 -0.313 1 87.06 88 SER A C 1
ATOM 658 O O . SER A 1 88 ? 14.992 5.836 0.119 1 87.06 88 SER A O 1
ATOM 660 N N . PRO A 1 89 ? 16.75 5.438 -1.3 1 92.88 89 PRO A N 1
ATOM 661 C CA . PRO A 1 89 ? 16.047 4.266 -1.811 1 92.88 89 PRO A CA 1
ATOM 662 C C . PRO A 1 89 ? 15.727 3.246 -0.718 1 92.88 89 PRO A C 1
ATOM 664 O O . PRO A 1 89 ? 16.531 3.047 0.196 1 92.88 89 PRO A O 1
ATOM 667 N N . VAL A 1 90 ? 14.625 2.674 -0.883 1 93.62 90 VAL A N 1
ATOM 668 C CA . VAL A 1 90 ? 14.148 1.734 0.126 1 93.62 90 VAL A CA 1
ATOM 669 C C . VAL A 1 90 ? 14.461 0.304 -0.308 1 93.62 90 VAL A C 1
ATOM 671 O O . VAL A 1 90 ? 14.102 -0.11 -1.412 1 93.62 90 VAL A O 1
ATOM 674 N N . ALA A 1 91 ? 15.141 -0.43 0.51 1 93.94 91 ALA A N 1
ATOM 675 C CA . ALA A 1 91 ? 15.422 -1.841 0.256 1 93.94 91 ALA A CA 1
ATOM 676 C C . ALA A 1 91 ? 14.25 -2.719 0.682 1 93.94 91 ALA A C 1
ATOM 678 O O . ALA A 1 91 ? 14.047 -2.961 1.874 1 93.94 91 ALA A O 1
ATOM 679 N N . LEU A 1 92 ? 13.539 -3.172 -0.257 1 94.31 92 LEU A N 1
ATOM 680 C CA . LEU A 1 92 ? 12.383 -4.023 0.002 1 94.31 92 LEU A CA 1
ATOM 681 C C . LEU A 1 92 ? 12.648 -5.453 -0.467 1 94.31 92 LEU A C 1
ATOM 683 O O . LEU A 1 92 ? 13.273 -5.664 -1.512 1 94.31 92 LEU A O 1
ATOM 687 N N . ASP A 1 93 ? 12.195 -6.383 0.313 1 91.81 93 ASP A N 1
ATOM 688 C CA . ASP A 1 93 ? 12.25 -7.77 -0.14 1 91.81 93 ASP A CA 1
ATOM 689 C C . ASP A 1 93 ? 10.961 -8.164 -0.855 1 91.81 93 ASP A C 1
ATOM 691 O O . ASP A 1 93 ? 10.016 -7.379 -0.924 1 91.81 93 ASP A O 1
ATOM 695 N N . ALA A 1 94 ? 10.891 -9.375 -1.384 1 90.44 94 ALA A N 1
ATOM 696 C CA . ALA A 1 94 ? 9.789 -9.812 -2.234 1 90.44 94 ALA A CA 1
ATOM 697 C C . ALA A 1 94 ? 8.477 -9.852 -1.459 1 90.44 94 ALA A C 1
ATOM 699 O O . ALA A 1 94 ? 7.449 -9.352 -1.938 1 90.44 94 ALA A O 1
ATOM 700 N N . PRO A 1 95 ? 8.438 -10.344 -0.208 1 92.25 95 PRO A N 1
ATOM 701 C CA . PRO A 1 95 ? 7.188 -10.336 0.557 1 92.25 95 PRO A CA 1
ATOM 702 C C . PRO A 1 95 ? 6.695 -8.922 0.864 1 92.25 95 PRO A C 1
ATOM 704 O O . PRO A 1 95 ? 5.484 -8.68 0.897 1 92.25 95 PRO A O 1
ATOM 707 N N . GLU A 1 96 ? 7.641 -8.047 1.11 1 94.5 96 GLU A N 1
ATOM 708 C CA . GLU A 1 96 ? 7.277 -6.66 1.375 1 94.5 96 GLU A CA 1
ATOM 709 C C . GLU A 1 96 ? 6.664 -6.004 0.141 1 94.5 96 GLU A C 1
ATOM 711 O O . GLU A 1 96 ? 5.645 -5.316 0.238 1 94.5 96 GLU A O 1
ATOM 716 N N . ILE A 1 97 ? 7.297 -6.273 -0.958 1 93.94 97 ILE A N 1
ATOM 717 C CA . ILE A 1 97 ? 6.766 -5.738 -2.205 1 93.94 97 ILE A CA 1
ATOM 718 C C . ILE A 1 97 ? 5.383 -6.328 -2.475 1 93.94 97 ILE A C 1
ATOM 720 O O . ILE A 1 97 ? 4.457 -5.613 -2.861 1 93.94 97 ILE A O 1
ATOM 724 N N . ALA A 1 98 ? 5.199 -7.57 -2.227 1 93.62 98 ALA A N 1
ATOM 725 C CA . ALA A 1 98 ? 3.916 -8.234 -2.424 1 93.62 98 ALA A CA 1
ATOM 726 C C . ALA A 1 98 ? 2.832 -7.613 -1.549 1 93.62 98 ALA A C 1
ATOM 728 O O . ALA A 1 98 ? 1.705 -7.398 -2.004 1 93.62 98 ALA A O 1
ATOM 729 N N . ALA A 1 99 ? 3.209 -7.336 -0.352 1 93.75 99 ALA A N 1
ATOM 730 C CA . ALA A 1 99 ? 2.264 -6.719 0.573 1 93.75 99 ALA A CA 1
ATOM 731 C C . ALA A 1 99 ? 1.828 -5.344 0.074 1 93.75 99 ALA A C 1
ATOM 733 O O . ALA A 1 99 ? 0.643 -5.008 0.116 1 93.75 99 ALA A O 1
ATOM 734 N N . LEU A 1 100 ? 2.781 -4.617 -0.365 1 94.69 100 LEU A N 1
ATOM 735 C CA . LEU A 1 100 ? 2.502 -3.27 -0.853 1 94.69 100 LEU A CA 1
ATOM 736 C C . LEU A 1 100 ? 1.652 -3.314 -2.119 1 94.69 100 LEU A C 1
ATOM 738 O O . LEU A 1 100 ? 0.686 -2.561 -2.25 1 94.69 100 LEU A O 1
ATOM 742 N N . LEU A 1 101 ? 1.965 -4.184 -3.02 1 93.44 101 LEU A N 1
ATOM 743 C CA . LEU A 1 101 ? 1.204 -4.328 -4.258 1 93.44 101 LEU A CA 1
ATOM 744 C C . LEU A 1 101 ? -0.231 -4.754 -3.967 1 93.44 101 LEU A C 1
ATOM 746 O O . LEU A 1 101 ? -1.173 -4.215 -4.551 1 93.44 101 LEU A O 1
ATOM 750 N N . ALA A 1 102 ? -0.364 -5.684 -3.086 1 92.88 102 ALA A N 1
ATOM 751 C CA . ALA A 1 102 ? -1.695 -6.156 -2.713 1 92.88 102 ALA A CA 1
ATOM 752 C C . ALA A 1 102 ? -2.512 -5.039 -2.068 1 92.88 102 ALA A C 1
ATOM 754 O O . ALA A 1 102 ? -3.715 -4.922 -2.312 1 92.88 102 ALA A O 1
ATOM 755 N N . SER A 1 103 ? -1.831 -4.242 -1.24 1 91.5 103 SER A N 1
ATOM 756 C CA . SER A 1 103 ? -2.516 -3.137 -0.58 1 91.5 103 SER A CA 1
ATOM 757 C C . SER A 1 103 ? -3.002 -2.105 -1.593 1 91.5 103 SER A C 1
ATOM 759 O O . SER A 1 103 ? -4.129 -1.615 -1.494 1 91.5 103 SER A O 1
ATOM 761 N N . LEU A 1 104 ? -2.152 -1.774 -2.494 1 91.19 104 LEU A N 1
ATOM 762 C CA . LEU A 1 104 ? -2.521 -0.817 -3.531 1 91.19 104 LEU A CA 1
ATOM 763 C C . LEU A 1 104 ? -3.643 -1.37 -4.406 1 91.19 104 LEU A C 1
ATOM 765 O O . LEU A 1 104 ? -4.566 -0.641 -4.773 1 91.19 104 LEU A O 1
ATOM 769 N N . SER A 1 105 ? -3.588 -2.629 -4.707 1 89.69 105 SER A N 1
ATOM 770 C CA . SER A 1 105 ? -4.586 -3.27 -5.559 1 89.69 105 SER A CA 1
ATOM 771 C C . SER A 1 105 ? -5.949 -3.305 -4.883 1 89.69 105 SER A C 1
ATOM 773 O O . SER A 1 105 ? -6.984 -3.236 -5.555 1 89.69 105 SER A O 1
ATOM 775 N N . ALA A 1 106 ? -5.965 -3.465 -3.576 1 86.38 106 ALA A N 1
ATOM 776 C CA . ALA A 1 106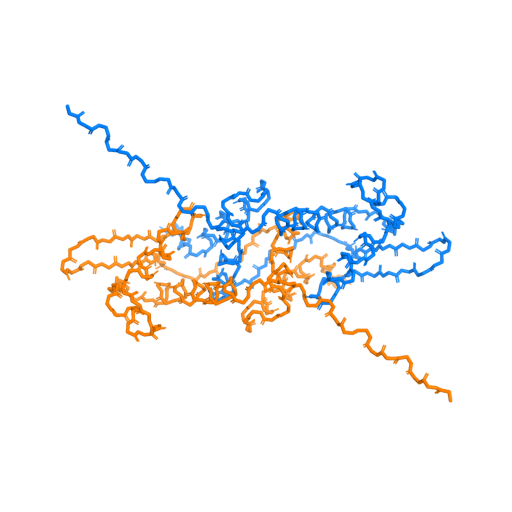 ? -7.207 -3.576 -2.811 1 86.38 106 ALA A CA 1
ATOM 777 C C . ALA A 1 106 ? -7.996 -2.271 -2.855 1 86.38 106 ALA A C 1
ATOM 779 O O . ALA A 1 106 ? -9.227 -2.277 -2.729 1 86.38 106 ALA A O 1
ATOM 780 N N . LEU A 1 107 ? -7.305 -1.235 -2.939 1 82.5 107 LEU A N 1
ATOM 781 C CA . LEU A 1 107 ? -7.961 0.067 -2.959 1 82.5 107 LEU A CA 1
ATOM 782 C C . LEU A 1 107 ? -8.469 0.395 -4.359 1 82.5 107 LEU A C 1
ATOM 784 O O . LEU A 1 107 ? -9.305 1.29 -4.523 1 82.5 107 LEU A O 1
ATOM 788 N N . GLY A 1 108 ? -8.203 -0.521 -5.336 1 70.19 108 GLY A N 1
ATOM 789 C CA . GLY A 1 108 ? -8.633 -0.287 -6.703 1 70.19 108 GLY A CA 1
ATOM 790 C C . GLY A 1 108 ? -7.621 0.496 -7.523 1 70.19 108 GLY A C 1
ATOM 791 O O . GLY A 1 108 ? -6.609 0.959 -6.992 1 70.19 108 GLY A O 1
ATOM 792 N N . PRO A 1 109 ? -7.98 0.4 -8.938 1 56.62 109 PRO A N 1
ATOM 793 C CA . PRO A 1 109 ? -7.039 1.073 -9.828 1 56.62 109 PRO A CA 1
ATOM 794 C C . PRO A 1 109 ? -6.992 2.584 -9.609 1 56.62 109 PRO A C 1
ATOM 796 O O . PRO A 1 109 ? -8.031 3.217 -9.414 1 56.62 109 PRO A O 1
ATOM 799 N N . SER A 1 110 ? -5.789 3.117 -9.492 1 60.03 110 SER A N 1
ATOM 800 C CA . SER A 1 110 ? -5.359 4.508 -9.57 1 60.03 110 SER A CA 1
ATOM 801 C C . SER A 1 110 ? -5.957 5.34 -8.445 1 60.03 110 SER A C 1
ATOM 803 O O . SER A 1 110 ? -6.918 6.082 -8.656 1 60.03 110 SER A O 1
ATOM 805 N N . VAL A 1 111 ? -5.625 5.141 -7.223 1 64.75 111 VAL A N 1
ATOM 806 C CA . VAL A 1 111 ? -6.043 6.012 -6.129 1 64.75 111 VAL A CA 1
ATOM 807 C C . VAL A 1 111 ? -5.52 7.426 -6.371 1 64.75 111 VAL A C 1
ATOM 809 O O . VAL A 1 111 ? -6.262 8.398 -6.219 1 64.75 111 VAL A O 1
ATOM 812 N N . SER A 1 112 ? -4.336 7.543 -6.895 1 84.44 112 SER A N 1
ATOM 813 C CA . SER A 1 112 ? -3.646 8.797 -7.172 1 84.44 112 SER A CA 1
ATOM 814 C C . SER A 1 112 ? -2.473 8.578 -8.125 1 84.44 112 SER A C 1
ATOM 816 O O . SER A 1 112 ? -2.055 7.445 -8.352 1 84.44 112 SER A O 1
ATOM 818 N N . ALA A 1 113 ? -2.1 9.602 -8.773 1 90.12 113 ALA A N 1
ATOM 819 C CA . ALA A 1 113 ? -0.93 9.523 -9.648 1 90.12 113 ALA A CA 1
ATOM 820 C C . ALA A 1 113 ? 0.275 8.961 -8.898 1 90.12 113 ALA A C 1
ATOM 822 O O . ALA A 1 113 ? 1.051 8.18 -9.453 1 90.12 113 ALA A O 1
ATOM 823 N N . SER A 1 114 ? 0.359 9.32 -7.641 1 93.75 114 SER A N 1
ATOM 824 C CA . SER A 1 114 ? 1.469 8.844 -6.82 1 93.75 114 SER A CA 1
ATOM 825 C C . SER A 1 114 ? 1.346 7.352 -6.539 1 93.75 114 SER A C 1
ATOM 827 O O . SER A 1 114 ? 2.348 6.633 -6.52 1 93.75 114 SER A O 1
ATOM 829 N N . ALA A 1 115 ? 0.17 6.93 -6.316 1 92.12 115 ALA A N 1
ATOM 830 C CA . ALA A 1 115 ? -0.067 5.508 -6.098 1 92.12 115 ALA A CA 1
ATOM 831 C C . ALA A 1 115 ? 0.266 4.695 -7.344 1 92.12 115 ALA A C 1
ATOM 833 O O . ALA A 1 115 ? 0.881 3.629 -7.254 1 92.12 115 ALA A O 1
ATOM 834 N N . ALA A 1 116 ? -0.142 5.219 -8.492 1 91.19 116 ALA A N 1
ATOM 835 C CA . ALA A 1 116 ? 0.136 4.551 -9.758 1 91.19 116 ALA A CA 1
ATOM 836 C C . ALA A 1 116 ? 1.638 4.477 -10.016 1 91.19 116 ALA A C 1
ATOM 838 O O . ALA A 1 116 ? 2.146 3.441 -10.461 1 91.19 116 ALA A O 1
ATOM 839 N N . SER A 1 117 ? 2.277 5.605 -9.766 1 94.31 117 SER A N 1
ATOM 840 C CA . SER A 1 117 ? 3.725 5.645 -9.945 1 94.31 117 SER A CA 1
ATOM 841 C C . SER A 1 117 ? 4.426 4.672 -9 1 94.31 117 SER A C 1
ATOM 843 O O . SER A 1 117 ? 5.352 3.967 -9.406 1 94.31 117 SER A O 1
ATOM 845 N N . ALA A 1 118 ? 3.979 4.645 -7.754 1 94.44 118 ALA A N 1
ATOM 846 C CA . ALA A 1 118 ? 4.539 3.707 -6.785 1 94.44 118 ALA A CA 1
ATOM 847 C C . ALA A 1 118 ? 4.34 2.264 -7.238 1 94.44 118 ALA A C 1
ATOM 849 O O . ALA A 1 118 ? 5.258 1.445 -7.141 1 94.44 118 ALA A O 1
ATOM 850 N N . MET A 1 119 ? 3.172 2.006 -7.727 1 92.5 119 MET A N 1
ATOM 851 C CA . MET A 1 119 ? 2.877 0.671 -8.242 1 92.5 119 MET A CA 1
ATOM 852 C C . MET A 1 119 ? 3.855 0.284 -9.344 1 92.5 119 MET A C 1
ATOM 854 O O . MET A 1 119 ? 4.391 -0.826 -9.344 1 92.5 119 MET A O 1
ATOM 858 N N . HIS A 1 120 ? 4.035 1.135 -10.219 1 91.94 120 HIS A N 1
ATOM 859 C CA . HIS A 1 120 ? 4.93 0.885 -11.344 1 91.94 120 HIS A CA 1
ATOM 860 C C . HIS A 1 120 ? 6.352 0.6 -10.867 1 91.94 120 HIS A C 1
ATOM 862 O O . HIS A 1 120 ? 6.996 -0.332 -11.352 1 91.94 120 HIS A O 1
ATOM 868 N N . LYS A 1 121 ? 6.812 1.349 -9.953 1 93.5 121 LYS A N 1
ATOM 869 C CA . LYS A 1 121 ? 8.172 1.178 -9.453 1 93.5 121 LYS A CA 1
ATOM 870 C C . LYS A 1 121 ? 8.32 -0.127 -8.68 1 93.5 121 LYS A C 1
ATOM 872 O O . LYS A 1 121 ? 9.352 -0.795 -8.758 1 93.5 121 LYS A O 1
ATOM 877 N N . LEU A 1 122 ? 7.305 -0.443 -7.922 1 93.44 122 LEU A N 1
ATOM 878 C CA . LEU A 1 122 ? 7.324 -1.693 -7.172 1 93.44 122 LEU A CA 1
ATOM 879 C C . LEU A 1 122 ? 7.32 -2.893 -8.117 1 93.44 122 LEU A C 1
ATOM 881 O O . LEU A 1 122 ? 8.031 -3.871 -7.883 1 93.44 122 LEU A O 1
ATOM 885 N N . THR A 1 123 ? 6.48 -2.795 -9.133 1 90.75 123 THR A N 1
ATOM 886 C CA . THR A 1 123 ? 6.398 -3.875 -10.109 1 90.75 123 THR A CA 1
ATOM 887 C C . THR A 1 123 ? 7.719 -4.035 -10.852 1 90.75 123 THR A C 1
ATOM 889 O O . THR A 1 123 ? 8.148 -5.156 -11.133 1 90.75 123 THR A O 1
ATOM 892 N N . ALA A 1 124 ? 8.367 -2.938 -11.141 1 88.19 124 ALA A N 1
ATOM 893 C CA . ALA A 1 124 ? 9.664 -2.967 -11.805 1 88.19 124 ALA A CA 1
ATOM 894 C C . ALA A 1 124 ? 10.727 -3.613 -10.914 1 88.19 124 ALA A C 1
ATOM 896 O O . ALA A 1 124 ? 11.641 -4.273 -11.414 1 88.19 124 ALA A O 1
ATOM 897 N N . ALA A 1 125 ? 10.562 -3.35 -9.656 1 87.38 125 ALA A N 1
ATOM 898 C CA . ALA A 1 125 ? 11.531 -3.91 -8.719 1 87.38 125 ALA A CA 1
ATOM 899 C C . ALA A 1 125 ? 11.422 -5.43 -8.656 1 87.38 125 ALA A C 1
ATOM 901 O O . ALA A 1 125 ? 12.375 -6.117 -8.281 1 87.38 125 ALA A O 1
ATOM 902 N N . LEU A 1 126 ? 10.203 -5.871 -8.984 1 82.31 126 LEU A N 1
ATOM 903 C CA . LEU A 1 126 ? 9.984 -7.312 -8.992 1 82.31 126 LEU A CA 1
ATOM 904 C C . LEU A 1 126 ? 10.578 -7.949 -10.242 1 82.31 126 LEU A C 1
ATOM 906 O O . LEU A 1 126 ? 10.805 -9.164 -10.281 1 82.31 126 LEU A O 1
ATOM 910 N N . ARG A 1 127 ? 10.664 -6.977 -11.258 1 70.69 127 ARG A N 1
ATOM 911 C CA . ARG A 1 127 ? 11.125 -7.477 -12.547 1 70.69 127 ARG A CA 1
ATOM 912 C C . ARG A 1 127 ? 12.648 -7.562 -12.594 1 70.69 127 ARG A C 1
ATOM 914 O O . ARG A 1 127 ? 13.336 -6.738 -11.992 1 70.69 127 ARG A O 1
ATOM 921 N N . PRO A 1 128 ? 13.195 -8.531 -13.078 1 54.66 128 PRO A N 1
ATOM 922 C CA . PRO A 1 128 ? 14.641 -8.719 -13.172 1 54.66 128 PRO A CA 1
ATOM 923 C C . PRO A 1 128 ? 15.344 -7.535 -13.828 1 54.66 128 PRO A C 1
ATOM 925 O O . PRO A 1 128 ? 14.766 -6.863 -14.688 1 54.66 128 PRO A O 1
ATOM 928 N N . ASN A 1 129 ? 16.109 -6.641 -13.008 1 51.78 129 ASN A N 1
ATOM 929 C CA . ASN A 1 129 ? 17.047 -5.762 -13.688 1 51.78 129 ASN A CA 1
ATOM 930 C C . ASN A 1 129 ? 17.812 -6.496 -14.789 1 51.78 129 ASN A C 1
ATOM 932 O O . ASN A 1 129 ? 18.312 -7.602 -14.578 1 51.78 129 ASN A O 1
ATOM 936 N N . SER A 1 130 ? 17.094 -6.605 -15.977 1 46.03 130 SER A N 1
ATOM 937 C CA . SER A 1 130 ? 18.016 -7.055 -17.016 1 46.03 130 SER A CA 1
ATOM 938 C C . SER A 1 130 ? 19.375 -6.348 -16.906 1 46.03 130 SER A C 1
ATOM 940 O O . SER A 1 130 ? 19.469 -5.141 -17.125 1 46.03 130 SER A O 1
ATOM 942 N N . CYS A 1 131 ? 20.109 -6.332 -15.898 1 39.19 131 CYS A N 1
ATOM 943 C CA . CYS A 1 131 ? 21.484 -5.891 -16.062 1 39.19 131 CYS A CA 1
ATOM 944 C C . CYS A 1 131 ? 22.047 -6.371 -17.391 1 39.19 131 CYS A C 1
ATOM 946 O O . CYS A 1 131 ? 22.031 -7.566 -17.688 1 39.19 131 CYS A O 1
ATOM 948 N N . SER A 1 132 ? 21.906 -5.508 -18.469 1 35.09 132 SER A N 1
ATOM 949 C CA . SER A 1 132 ? 22.812 -5.578 -19.609 1 35.09 132 SER A CA 1
ATOM 950 C C . SER A 1 132 ? 24.219 -6 -19.188 1 35.09 132 SER A C 1
ATOM 952 O O . SER A 1 132 ? 24.922 -5.25 -18.5 1 35.09 132 SER A O 1
ATOM 954 N N . ARG A 1 133 ? 24.359 -7.125 -18.609 1 25.06 133 ARG A N 1
ATOM 955 C CA . ARG A 1 133 ? 25.688 -7.574 -18.984 1 25.06 133 ARG A CA 1
ATOM 956 C C . ARG A 1 133 ? 25.859 -7.641 -20.484 1 25.06 133 ARG A C 1
ATOM 958 O O . ARG A 1 133 ? 24.922 -8.008 -21.203 1 25.06 133 ARG A O 1
ATOM 965 N N . MET B 1 1 ? -9.852 7.734 42 1 30.58 1 MET B N 1
ATOM 966 C CA . MET B 1 1 ? -9.789 8.539 40.781 1 30.58 1 MET B CA 1
ATOM 967 C C . MET B 1 1 ? -9.602 7.652 39.562 1 30.58 1 MET B C 1
ATOM 969 O O . MET B 1 1 ? -8.617 6.918 39.469 1 30.58 1 MET B O 1
ATOM 973 N N . ASP B 1 2 ? -10.727 7.219 38.906 1 33.28 2 ASP B N 1
ATOM 974 C CA . ASP B 1 2 ? -11.047 6.242 37.875 1 33.28 2 ASP B CA 1
ATOM 975 C C . ASP B 1 2 ? -10.281 6.543 36.562 1 33.28 2 ASP B C 1
ATOM 977 O O . ASP B 1 2 ? -10.25 7.684 36.125 1 33.28 2 ASP B O 1
ATOM 981 N N . ALA B 1 3 ? -9.172 5.863 36.344 1 40.59 3 ALA B N 1
ATOM 982 C CA . ALA B 1 3 ? -8.281 5.898 35.219 1 40.59 3 ALA B CA 1
ATOM 983 C C . ALA B 1 3 ? -9.07 5.906 33.906 1 40.59 3 ALA B C 1
ATOM 985 O O . ALA B 1 3 ? -10.102 5.246 33.781 1 40.59 3 ALA B O 1
ATOM 986 N N . PRO B 1 4 ? -8.867 6.992 33.031 1 40.44 4 PRO B N 1
ATOM 987 C CA . PRO B 1 4 ? -9.539 7.121 31.734 1 40.44 4 PRO B CA 1
ATOM 988 C C . PRO B 1 4 ? -9.555 5.816 30.938 1 40.44 4 PRO B C 1
ATOM 990 O O . PRO B 1 4 ? -8.703 4.953 31.156 1 40.44 4 PRO B O 1
ATOM 993 N N . THR B 1 5 ? -10.703 5.246 30.703 1 39.5 5 THR B N 1
ATOM 994 C CA . THR B 1 5 ? -11.07 4.168 29.797 1 39.5 5 THR B CA 1
ATOM 995 C C . THR B 1 5 ? -10.344 4.316 28.469 1 39.5 5 THR B C 1
ATOM 997 O O . THR B 1 5 ? -10.305 5.406 27.891 1 39.5 5 THR B O 1
ATOM 1000 N N . GLY B 1 6 ? -9.336 3.537 28.25 1 32.47 6 GLY B N 1
ATOM 1001 C CA . GLY B 1 6 ? -8.586 3.324 27.016 1 32.47 6 GLY B CA 1
ATOM 1002 C C . GLY B 1 6 ? -9.445 3.375 25.766 1 32.47 6 GLY B C 1
ATOM 1003 O O . GLY B 1 6 ? -10.469 2.691 25.688 1 32.47 6 GLY B O 1
ATOM 1004 N N . SER B 1 7 ? -9.695 4.59 25.25 1 36.25 7 SER B N 1
ATOM 1005 C CA . SER B 1 7 ? -10.383 4.793 23.969 1 36.25 7 SER B CA 1
ATOM 1006 C C . SER B 1 7 ? -10.039 3.691 22.969 1 36.25 7 SER B C 1
ATOM 1008 O O . SER B 1 7 ? -8.859 3.408 22.75 1 36.25 7 SER B O 1
ATOM 1010 N N . ALA B 1 8 ? -10.867 2.656 22.859 1 37.47 8 ALA B N 1
ATOM 1011 C CA . ALA B 1 8 ? -10.867 1.638 21.812 1 37.47 8 ALA B CA 1
ATOM 1012 C C . ALA B 1 8 ? -10.43 2.229 20.469 1 37.47 8 ALA B C 1
ATOM 1014 O O . ALA B 1 8 ? -10.867 3.316 20.094 1 37.47 8 ALA B O 1
ATOM 1015 N N . SER B 1 9 ? -9.227 2.014 20.031 1 38.28 9 SER B N 1
ATOM 1016 C CA . SER B 1 9 ? -8.562 2.256 18.766 1 38.28 9 SER B CA 1
ATOM 1017 C C . SER B 1 9 ? -9.547 2.162 17.594 1 38.28 9 SER B C 1
ATOM 1019 O O . SER B 1 9 ? -10.305 1.192 17.5 1 38.28 9 SER B O 1
ATOM 1021 N N . ALA B 1 10 ? -10.203 3.197 17.25 1 37.66 10 ALA B N 1
ATOM 1022 C CA . ALA B 1 10 ? -11.094 3.182 16.094 1 37.66 10 ALA B CA 1
ATOM 1023 C C . ALA B 1 10 ? -10.562 2.262 15 1 37.66 10 ALA B C 1
ATOM 1025 O O . ALA B 1 10 ? -9.562 2.582 14.344 1 37.66 10 ALA B O 1
ATOM 1026 N N . ALA B 1 11 ? -10.586 1.055 15.242 1 45.09 11 ALA B N 1
ATOM 1027 C CA . ALA B 1 11 ? -10.297 0.033 14.242 1 45.09 11 ALA B CA 1
ATOM 1028 C C . ALA B 1 11 ? -10.945 0.383 12.906 1 45.09 11 ALA B C 1
ATOM 1030 O O . ALA B 1 11 ? -12.133 0.711 12.844 1 45.09 11 ALA B O 1
ATOM 1031 N N . SER B 1 12 ? -10.172 1.076 12.086 1 48.94 12 SER B N 1
ATOM 1032 C CA . SER B 1 12 ? -10.695 1.328 10.75 1 48.94 12 SER B CA 1
ATOM 1033 C C . SER B 1 12 ? -11.594 0.186 10.281 1 48.94 12 SER B C 1
ATOM 1035 O O . SER B 1 12 ? -11.281 -0.985 10.5 1 48.94 12 SER B O 1
ATOM 1037 N N . ARG B 1 13 ? -12.852 0.509 10.234 1 50.03 13 ARG B N 1
ATOM 1038 C CA . ARG B 1 13 ? -13.852 -0.482 9.844 1 50.03 13 ARG B CA 1
ATOM 1039 C C . ARG B 1 13 ? -13.477 -1.138 8.516 1 50.03 13 ARG B C 1
ATOM 1041 O O . ARG B 1 13 ? -13.977 -0.74 7.461 1 50.03 13 ARG B O 1
ATOM 1048 N N . ASP B 1 14 ? -12.18 -1.36 8.281 1 57.66 14 ASP B N 1
ATOM 1049 C CA . ASP B 1 14 ? -11.992 -2.113 7.047 1 57.66 14 ASP B CA 1
ATOM 1050 C C . ASP B 1 14 ? -12.672 -3.479 7.129 1 57.66 14 ASP B C 1
ATOM 1052 O O . ASP B 1 14 ? -12.742 -4.082 8.203 1 57.66 14 ASP B O 1
ATOM 1056 N N . SER B 1 15 ? -13.516 -3.662 6.109 1 67.81 15 SER B N 1
ATOM 1057 C CA . SER B 1 15 ? -14.312 -4.883 6.012 1 67.81 15 SER B CA 1
ATOM 1058 C C . SER B 1 15 ? -13.438 -6.125 6.094 1 67.81 15 SER B C 1
ATOM 1060 O O . SER B 1 15 ? -12.391 -6.195 5.449 1 67.81 15 SER B O 1
ATOM 1062 N N . PRO B 1 16 ? -13.672 -6.953 7.039 1 76 16 PRO B N 1
ATOM 1063 C CA . PRO B 1 16 ? -12.938 -8.211 7.18 1 76 16 PRO B CA 1
ATOM 1064 C C . PRO B 1 16 ? -12.742 -8.938 5.848 1 76 16 PRO B C 1
ATOM 1066 O O . PRO B 1 16 ? -11.711 -9.578 5.629 1 76 16 PRO B O 1
ATOM 1069 N N . LEU B 1 17 ? -13.633 -8.766 4.945 1 80.88 17 LEU B N 1
ATOM 1070 C CA . LEU B 1 17 ? -13.539 -9.422 3.646 1 80.88 17 LEU B CA 1
ATOM 1071 C C . LEU B 1 17 ? -12.391 -8.836 2.824 1 80.88 17 LEU B C 1
ATOM 1073 O O . LEU B 1 17 ? -11.695 -9.562 2.115 1 80.88 17 LEU B O 1
ATOM 1077 N N . THR B 1 18 ? -12.133 -7.57 2.957 1 83.31 18 THR B N 1
ATOM 1078 C CA . THR B 1 18 ? -11.078 -6.914 2.193 1 83.31 18 THR B CA 1
ATOM 1079 C C . THR B 1 18 ? -9.703 -7.355 2.684 1 83.31 18 THR B C 1
ATOM 1081 O O . THR B 1 18 ? -8.797 -7.57 1.882 1 83.31 18 THR B O 1
ATOM 1084 N N . LEU B 1 19 ? -9.656 -7.574 3.945 1 85.25 19 LEU B N 1
ATOM 1085 C CA . LEU B 1 19 ? -8.367 -7.973 4.5 1 85.25 19 LEU B CA 1
ATOM 1086 C C . LEU B 1 19 ? -8 -9.391 4.074 1 85.25 19 LEU B C 1
ATOM 1088 O O . LEU B 1 19 ? -6.84 -9.68 3.789 1 85.25 19 LEU B O 1
ATOM 1092 N N . ARG B 1 20 ? -9.016 -10.234 4.023 1 88.75 20 ARG B N 1
ATOM 1093 C CA . ARG B 1 20 ? -8.773 -11.609 3.592 1 88.75 20 ARG B CA 1
ATOM 1094 C C . ARG B 1 20 ? -8.305 -11.648 2.139 1 88.75 20 ARG B C 1
ATOM 1096 O O . ARG B 1 20 ? -7.41 -12.414 1.788 1 88.75 20 ARG B O 1
ATOM 1103 N N . ARG B 1 21 ? -8.906 -10.844 1.39 1 90.06 21 ARG B N 1
ATOM 1104 C CA . ARG B 1 21 ? -8.539 -10.773 -0.021 1 90.06 21 ARG B CA 1
ATOM 1105 C C . ARG B 1 21 ? -7.129 -10.219 -0.192 1 90.06 21 ARG B C 1
ATOM 1107 O O . ARG B 1 21 ? -6.348 -10.742 -0.993 1 90.06 21 ARG B O 1
ATOM 1114 N N . VAL B 1 22 ? -6.824 -9.211 0.563 1 91.62 22 VAL B N 1
ATOM 1115 C CA . VAL B 1 22 ? -5.512 -8.57 0.472 1 91.62 22 VAL B CA 1
ATOM 1116 C C . VAL B 1 22 ? -4.43 -9.562 0.888 1 91.62 22 VAL B C 1
ATOM 1118 O O . VAL B 1 22 ? -3.396 -9.68 0.223 1 91.62 22 VAL B O 1
ATOM 1121 N N . GLU B 1 23 ? -4.684 -10.242 1.962 1 92.06 23 GLU B N 1
ATOM 1122 C CA . GLU B 1 23 ? -3.73 -11.242 2.428 1 92.06 23 GLU B CA 1
ATOM 1123 C C . GLU B 1 23 ? -3.547 -12.352 1.395 1 92.06 23 GLU B C 1
ATOM 1125 O O . GLU B 1 23 ? -2.426 -12.805 1.151 1 92.06 23 GLU B O 1
ATOM 1130 N N . ARG B 1 24 ? -4.645 -12.711 0.839 1 94 24 ARG B N 1
ATOM 1131 C CA . ARG B 1 24 ? -4.598 -13.75 -0.186 1 94 24 ARG B CA 1
ATOM 1132 C C . ARG B 1 24 ? -3.816 -13.273 -1.407 1 94 24 ARG B C 1
ATOM 1134 O O . ARG B 1 24 ? -2.982 -14.008 -1.94 1 94 24 ARG B O 1
ATOM 1141 N N . GLN B 1 25 ? -4.094 -12.141 -1.829 1 94.19 25 GLN B N 1
ATOM 1142 C CA . GLN B 1 25 ? -3.41 -11.586 -2.994 1 94.19 25 GLN B CA 1
ATOM 1143 C C . GLN B 1 25 ? -1.918 -11.414 -2.729 1 94.19 25 GLN B C 1
ATOM 1145 O O . GLN B 1 25 ? -1.095 -11.625 -3.623 1 94.19 25 GLN B O 1
ATOM 1150 N N . GLN B 1 26 ? -1.613 -11 -1.533 1 94.56 26 GLN B N 1
ATOM 1151 C CA . GLN B 1 26 ? -0.206 -10.93 -1.154 1 94.56 26 GLN B CA 1
ATOM 1152 C C . GLN B 1 26 ? 0.471 -12.289 -1.291 1 94.56 26 GLN B C 1
ATOM 1154 O O . GLN B 1 26 ? 1.545 -12.398 -1.889 1 94.56 26 GLN B O 1
ATOM 1159 N N . LEU B 1 27 ? -0.161 -13.32 -0.776 1 94.31 27 LEU B N 1
ATOM 1160 C CA . LEU B 1 27 ? 0.383 -14.672 -0.833 1 94.31 27 LEU B CA 1
ATOM 1161 C C . LEU B 1 27 ? 0.509 -15.148 -2.275 1 94.31 27 LEU B C 1
ATOM 1163 O O . LEU B 1 27 ? 1.49 -15.797 -2.635 1 94.31 27 LEU B O 1
ATOM 1167 N N . LEU B 1 28 ? -0.456 -14.82 -3.025 1 95 28 LEU B N 1
ATOM 1168 C CA . LEU B 1 28 ? -0.439 -15.18 -4.438 1 95 28 LEU B CA 1
ATOM 1169 C C . LEU B 1 28 ? 0.771 -14.57 -5.141 1 95 28 LEU B C 1
ATOM 1171 O O . LEU B 1 28 ? 1.483 -15.266 -5.871 1 95 28 LEU B O 1
ATOM 1175 N N . ILE B 1 29 ? 1.026 -13.328 -4.918 1 93 29 ILE B N 1
ATOM 1176 C CA . ILE B 1 29 ? 2.158 -12.633 -5.527 1 93 29 ILE B CA 1
ATOM 1177 C C . ILE B 1 29 ? 3.463 -13.297 -5.086 1 93 29 ILE B C 1
ATOM 1179 O O . ILE B 1 29 ? 4.348 -13.547 -5.906 1 93 29 ILE B O 1
ATOM 1183 N N . GLU B 1 30 ? 3.545 -13.562 -3.807 1 91.38 30 GLU B N 1
ATOM 1184 C CA . GLU B 1 30 ? 4.75 -14.188 -3.266 1 91.38 30 GLU B CA 1
ATOM 1185 C C . GLU B 1 30 ? 5 -15.555 -3.902 1 91.38 30 GLU B C 1
ATOM 1187 O O . GLU B 1 30 ? 6.133 -15.875 -4.266 1 91.38 30 GLU B O 1
ATOM 1192 N N . ARG B 1 31 ? 3.945 -16.281 -4.023 1 92.56 31 ARG B N 1
ATOM 1193 C CA . ARG B 1 31 ? 4.055 -17.641 -4.57 1 92.56 31 ARG B CA 1
ATOM 1194 C C . ARG B 1 31 ? 4.465 -17.594 -6.039 1 92.56 31 ARG B C 1
ATOM 1196 O O . ARG B 1 31 ? 5.312 -18.391 -6.473 1 92.56 31 ARG B O 1
ATOM 1203 N N . LEU B 1 32 ? 3.904 -16.781 -6.758 1 92.19 32 LEU B N 1
ATOM 1204 C CA . LEU B 1 32 ? 4.207 -16.656 -8.18 1 92.19 32 LEU B CA 1
ATOM 1205 C C . LEU B 1 32 ? 5.633 -16.156 -8.398 1 92.19 32 LEU B C 1
ATOM 1207 O O . LEU B 1 32 ? 6.301 -16.578 -9.344 1 92.19 32 LEU B O 1
ATOM 1211 N N . HIS B 1 33 ? 6.105 -15.266 -7.523 1 88.5 33 HIS B N 1
ATOM 1212 C CA . HIS B 1 33 ? 7.449 -14.719 -7.633 1 88.5 33 HIS B CA 1
ATOM 1213 C C . HIS B 1 33 ? 8.5 -15.742 -7.223 1 88.5 33 HIS B C 1
ATOM 1215 O O . HIS B 1 33 ? 9.594 -15.789 -7.797 1 88.5 33 HIS B O 1
ATOM 1221 N N . ALA B 1 34 ? 8.18 -16.5 -6.242 1 83.56 34 ALA B N 1
ATOM 1222 C CA . ALA B 1 34 ? 9.117 -17.484 -5.703 1 83.56 34 ALA B CA 1
ATOM 1223 C C . ALA B 1 34 ? 9.289 -18.656 -6.656 1 83.56 34 ALA B C 1
ATOM 1225 O O . ALA B 1 34 ? 10.312 -19.344 -6.625 1 83.56 34 ALA B O 1
ATOM 1226 N N . GLY B 1 35 ? 8.352 -18.859 -7.457 1 76.62 35 GLY B N 1
ATOM 1227 C CA . GLY B 1 35 ? 8.336 -20.062 -8.281 1 76.62 35 GLY B CA 1
ATOM 1228 C C . GLY B 1 35 ? 9.312 -20 -9.445 1 76.62 35 GLY B C 1
ATOM 1229 O O . GLY B 1 35 ? 9.766 -18.906 -9.82 1 76.62 35 GLY B O 1
ATOM 1230 N N . ARG B 1 36 ? 9.914 -21.297 -9.797 1 73.69 36 ARG B N 1
ATOM 1231 C CA . ARG B 1 36 ? 10.773 -21.469 -10.961 1 73.69 36 ARG B CA 1
ATOM 1232 C C . ARG B 1 36 ? 9.945 -21.703 -12.219 1 73.69 36 ARG B C 1
ATOM 1234 O O . ARG B 1 36 ? 10.203 -22.641 -12.984 1 73.69 36 ARG B O 1
ATOM 1241 N N . GLY B 1 37 ? 9 -20.922 -12.352 1 79.56 37 GLY B N 1
ATOM 1242 C CA . GLY B 1 37 ? 8.188 -21.109 -13.547 1 79.56 37 GLY B CA 1
ATOM 1243 C C . GLY B 1 37 ? 6.703 -20.906 -13.289 1 79.56 37 GLY B C 1
ATOM 1244 O O . GLY B 1 37 ? 6.312 -20.25 -12.32 1 79.56 37 GLY B O 1
ATOM 1245 N N . ARG B 1 38 ? 5.91 -21.578 -14.211 1 89.12 38 ARG B N 1
ATOM 1246 C CA . ARG B 1 38 ? 4.465 -21.391 -14.148 1 89.12 38 ARG B CA 1
ATOM 1247 C C . ARG B 1 38 ? 3.836 -22.281 -13.094 1 89.12 38 ARG B C 1
ATOM 1249 O O . ARG B 1 38 ? 4.238 -23.438 -12.938 1 89.12 38 ARG B O 1
ATOM 1256 N N . VAL B 1 39 ? 2.945 -21.719 -12.336 1 92.88 39 VAL B N 1
ATOM 1257 C CA . VAL B 1 39 ? 2.158 -22.453 -11.352 1 92.88 39 VAL B CA 1
ATOM 1258 C C . VAL B 1 39 ? 0.7 -22.516 -11.805 1 92.88 39 VAL B C 1
ATOM 1260 O O . VAL B 1 39 ? 0.117 -21.5 -12.195 1 92.88 39 VAL B O 1
ATOM 1263 N N . THR B 1 40 ? 0.142 -23.688 -11.734 1 94.25 40 THR B N 1
ATOM 1264 C CA . THR B 1 40 ? -1.228 -23.844 -12.211 1 94.25 40 THR B CA 1
ATOM 1265 C C . THR B 1 40 ? -2.219 -23.25 -11.211 1 94.25 40 THR B C 1
ATOM 1267 O O . THR B 1 40 ? -1.928 -23.172 -10.016 1 94.25 40 THR B O 1
ATOM 1270 N N . PHE B 1 41 ? -3.385 -22.906 -11.758 1 94.69 41 PHE B N 1
ATOM 1271 C CA . PHE B 1 41 ? -4.438 -22.406 -10.891 1 94.69 41 PHE B CA 1
ATOM 1272 C C . PHE B 1 41 ? -4.855 -23.469 -9.875 1 94.69 41 PHE B C 1
ATOM 1274 O O . PHE B 1 41 ? -5.168 -23.156 -8.727 1 94.69 41 PHE B O 1
ATOM 1281 N N . GLY B 1 42 ? -4.832 -24.719 -10.352 1 94.19 42 GLY B N 1
ATOM 1282 C CA . GLY B 1 42 ? -5.164 -25.828 -9.461 1 94.19 42 GLY B CA 1
ATOM 1283 C C . GLY B 1 42 ? -4.219 -25.938 -8.281 1 94.19 42 GLY B C 1
ATOM 1284 O O . GLY B 1 42 ? -4.656 -26.141 -7.145 1 94.19 42 GLY B O 1
ATOM 1285 N N . GLN B 1 43 ? -2.953 -25.812 -8.516 1 94.25 43 GLN B N 1
ATOM 1286 C CA . GLN B 1 43 ? -1.952 -25.859 -7.461 1 94.25 43 GLN B CA 1
ATOM 1287 C C . GLN B 1 43 ? -2.131 -24.703 -6.477 1 94.25 43 GLN B C 1
ATOM 1289 O O . GLN B 1 43 ? -2.072 -24.906 -5.262 1 94.25 43 GLN B O 1
ATOM 1294 N N . LEU B 1 44 ? -2.336 -23.5 -6.984 1 95.38 44 LEU B N 1
ATOM 1295 C CA . LEU B 1 44 ? -2.543 -22.328 -6.148 1 95.38 44 LEU B CA 1
ATOM 1296 C C . LEU B 1 44 ? -3.799 -22.484 -5.297 1 95.38 44 LEU B C 1
ATOM 1298 O O . LEU B 1 44 ? -3.795 -22.141 -4.109 1 95.38 44 LEU B O 1
ATOM 1302 N N . ALA B 1 45 ? -4.844 -23 -5.93 1 96.12 45 ALA B N 1
ATOM 1303 C CA . ALA B 1 45 ? -6.109 -23.203 -5.23 1 96.12 45 ALA B CA 1
ATOM 1304 C C . ALA B 1 45 ? -5.938 -24.172 -4.059 1 96.12 45 ALA B C 1
ATOM 1306 O O . ALA B 1 45 ? -6.43 -23.906 -2.959 1 96.12 45 ALA B O 1
ATOM 1307 N N . ASP B 1 46 ? -5.223 -25.25 -4.312 1 96.75 46 ASP B N 1
ATOM 1308 C CA . ASP B 1 46 ? -4.961 -26.25 -3.281 1 96.75 46 ASP B CA 1
ATOM 1309 C C . ASP B 1 46 ? -4.125 -25.656 -2.146 1 96.75 46 ASP B C 1
ATOM 1311 O O . ASP B 1 46 ? -4.426 -25.875 -0.971 1 96.75 46 ASP B O 1
ATOM 1315 N N . GLU B 1 47 ? -3.145 -24.844 -2.457 1 95 47 GLU B N 1
ATOM 1316 C CA . GLU B 1 47 ? -2.221 -24.281 -1.481 1 95 47 GLU B CA 1
ATOM 1317 C C . GLU B 1 47 ? -2.906 -23.203 -0.634 1 95 47 GLU B C 1
ATOM 1319 O O . GLU B 1 47 ? -2.627 -23.078 0.56 1 95 47 GLU B O 1
ATOM 1324 N N . LEU B 1 48 ? -3.807 -22.422 -1.259 1 95.38 48 LEU B N 1
ATOM 1325 C CA . LEU B 1 48 ? -4.426 -21.281 -0.567 1 95.38 48 LEU B CA 1
ATOM 1326 C C . LEU B 1 48 ? -5.801 -21.672 -0.026 1 95.38 48 LEU B C 1
ATOM 1328 O O . LEU B 1 48 ? -6.422 -20.891 0.701 1 95.38 48 LEU B O 1
ATOM 1332 N N . GLY B 1 49 ? -6.289 -22.828 -0.324 1 96.62 49 GLY B N 1
ATOM 1333 C CA . GLY B 1 49 ? -7.543 -23.344 0.206 1 96.62 49 GLY B CA 1
ATOM 1334 C C . GLY B 1 49 ? -8.758 -22.609 -0.338 1 96.62 49 GLY B C 1
ATOM 1335 O O . GLY B 1 49 ? -9.703 -22.328 0.405 1 96.62 49 GLY B O 1
ATOM 1336 N N . VAL B 1 50 ? -8.688 -22.219 -1.605 1 96.88 50 VAL B N 1
ATOM 1337 C CA . VAL B 1 50 ? -9.812 -21.531 -2.244 1 96.88 50 VAL B CA 1
ATOM 1338 C C . VAL B 1 50 ? -10.086 -22.156 -3.609 1 96.88 50 VAL B C 1
ATOM 1340 O O . VAL B 1 50 ? -9.359 -23.047 -4.051 1 96.88 50 VAL B O 1
ATOM 1343 N N . ALA B 1 51 ? -11.141 -21.797 -4.266 1 97.12 51 ALA B N 1
ATOM 1344 C CA . ALA B 1 51 ? -11.508 -22.312 -5.586 1 97.12 51 ALA B CA 1
ATOM 1345 C C . ALA B 1 51 ? -10.609 -21.719 -6.672 1 97.12 51 ALA B C 1
ATOM 1347 O O . ALA B 1 51 ? -10.102 -20.609 -6.531 1 97.12 51 ALA B O 1
ATOM 1348 N N . GLU B 1 52 ? -10.492 -22.484 -7.754 1 95.56 52 GLU B N 1
ATOM 1349 C CA . GLU B 1 52 ? -9.703 -22 -8.883 1 95.56 52 GLU B CA 1
ATOM 1350 C C . GLU B 1 52 ? -10.281 -20.703 -9.445 1 95.56 52 GLU B C 1
ATOM 1352 O O . GLU B 1 52 ? -9.547 -19.859 -9.945 1 95.56 52 GLU B O 1
ATOM 1357 N N . ARG B 1 53 ? -11.586 -20.578 -9.305 1 96.38 53 ARG B N 1
ATOM 1358 C CA . ARG B 1 53 ? -12.219 -19.359 -9.805 1 96.38 53 ARG B CA 1
ATOM 1359 C C . ARG B 1 53 ? -11.781 -18.141 -9 1 96.38 53 ARG B C 1
ATOM 1361 O O . ARG B 1 53 ? -11.672 -17.047 -9.547 1 96.38 53 ARG B O 1
ATOM 1368 N N . THR B 1 54 ? -11.578 -18.297 -7.684 1 96.38 54 THR B N 1
ATOM 1369 C CA . THR B 1 54 ? -11.094 -17.219 -6.816 1 96.38 54 THR B CA 1
ATOM 1370 C C . THR B 1 54 ? -9.672 -16.812 -7.203 1 96.38 54 THR B C 1
ATOM 1372 O O . THR B 1 54 ? -9.352 -15.633 -7.254 1 96.38 54 THR B O 1
ATOM 1375 N N . ILE B 1 55 ? -8.883 -17.859 -7.488 1 96.25 55 ILE B N 1
ATOM 1376 C CA . ILE B 1 55 ? -7.52 -17.609 -7.945 1 96.25 55 ILE B CA 1
ATOM 1377 C C . ILE B 1 55 ? -7.547 -16.828 -9.258 1 96.25 55 ILE B C 1
ATOM 1379 O O . ILE B 1 55 ? -6.84 -15.828 -9.398 1 96.25 55 ILE B O 1
ATOM 1383 N N . ALA B 1 56 ? -8.406 -17.281 -10.148 1 95.19 56 ALA B N 1
ATOM 1384 C CA . ALA B 1 56 ? -8.516 -16.625 -11.453 1 95.19 56 ALA B CA 1
ATOM 1385 C C . ALA B 1 56 ? -8.945 -15.172 -11.305 1 95.19 56 ALA B C 1
ATOM 1387 O O . ALA B 1 56 ? -8.383 -14.281 -11.945 1 95.19 56 ALA B O 1
ATOM 1388 N N . ARG B 1 57 ? -9.867 -14.969 -10.445 1 95.19 57 ARG B N 1
ATOM 1389 C CA . ARG B 1 57 ? -10.375 -13.617 -10.227 1 95.19 57 ARG B CA 1
ATOM 1390 C C . ARG B 1 57 ? -9.312 -12.727 -9.578 1 95.19 57 ARG B C 1
ATOM 1392 O O . ARG B 1 57 ? -9.172 -11.562 -9.938 1 95.19 57 ARG B O 1
ATOM 1399 N N . ASP B 1 58 ? -8.625 -13.305 -8.609 1 95.69 58 ASP B N 1
ATOM 1400 C CA . ASP B 1 58 ? -7.59 -12.539 -7.922 1 95.69 58 ASP B CA 1
ATOM 1401 C C . ASP B 1 58 ? -6.445 -12.188 -8.867 1 95.69 58 ASP B C 1
ATOM 1403 O O . ASP B 1 58 ? -5.93 -11.07 -8.836 1 95.69 58 ASP B O 1
ATOM 1407 N N . ILE B 1 59 ? -6.066 -13.117 -9.656 1 95.31 59 ILE B N 1
ATOM 1408 C CA . ILE B 1 59 ? -5 -12.891 -10.625 1 95.31 59 ILE B CA 1
ATOM 1409 C C . ILE B 1 59 ? -5.426 -11.805 -11.617 1 95.31 59 ILE B C 1
ATOM 1411 O O . ILE B 1 59 ? -4.637 -10.914 -11.945 1 95.31 59 ILE B O 1
ATOM 1415 N N . ASP B 1 60 ? -6.676 -11.867 -12.078 1 93.75 60 ASP B N 1
ATOM 1416 C CA . ASP B 1 60 ? -7.191 -10.859 -12.992 1 93.75 60 ASP B CA 1
ATOM 1417 C C . ASP B 1 60 ? -7.152 -9.469 -12.359 1 93.75 60 ASP B C 1
ATOM 1419 O O . ASP B 1 60 ? -6.723 -8.5 -12.992 1 93.75 60 ASP B O 1
ATOM 1423 N N . ARG B 1 61 ? -7.504 -9.414 -11.109 1 92 61 ARG B N 1
ATOM 1424 C CA . ARG B 1 61 ? -7.48 -8.148 -10.383 1 92 61 ARG B CA 1
ATOM 1425 C C . ARG B 1 61 ? -6.055 -7.613 -10.258 1 92 61 ARG B C 1
ATOM 1427 O O . ARG B 1 61 ? -5.809 -6.43 -10.477 1 92 61 ARG B O 1
ATOM 1434 N N . LEU B 1 62 ? -5.199 -8.477 -9.914 1 93.25 62 LEU B N 1
ATOM 1435 C CA . LEU B 1 62 ? -3.801 -8.094 -9.742 1 93.25 62 LEU B CA 1
ATOM 1436 C C . LEU B 1 62 ? -3.199 -7.621 -11.062 1 93.25 62 LEU B C 1
ATOM 1438 O O . LEU B 1 62 ? -2.492 -6.609 -11.102 1 93.25 62 LEU B O 1
ATOM 1442 N N . ARG B 1 63 ? -3.52 -8.328 -12.094 1 91.25 63 ARG B N 1
ATOM 1443 C CA . ARG B 1 63 ? -3.037 -7.941 -13.414 1 91.25 63 ARG B CA 1
ATOM 1444 C C . ARG B 1 63 ? -3.586 -6.578 -13.82 1 91.25 63 ARG B C 1
ATOM 1446 O O . ARG B 1 63 ? -2.85 -5.738 -14.344 1 91.25 63 ARG B O 1
ATOM 1453 N N . HIS B 1 64 ? -4.828 -6.375 -13.602 1 88.06 64 HIS B N 1
ATOM 1454 C CA . HIS B 1 64 ? -5.473 -5.109 -13.938 1 88.06 64 HIS B CA 1
ATOM 1455 C C . HIS B 1 64 ? -4.879 -3.959 -13.141 1 88.06 64 HIS B C 1
ATOM 1457 O O . HIS B 1 64 ? -4.859 -2.816 -13.602 1 88.06 64 HIS B O 1
ATOM 1463 N N . SER B 1 65 ? -4.406 -4.281 -12 1 86.19 65 SER B N 1
ATOM 1464 C CA . SER B 1 65 ? -3.824 -3.254 -11.141 1 86.19 65 SER B CA 1
ATOM 1465 C C . SER B 1 65 ? -2.379 -2.961 -11.531 1 86.19 65 SER B C 1
ATOM 1467 O O . SER B 1 65 ? -1.776 -2.01 -11.023 1 86.19 65 SER B O 1
ATOM 1469 N N . GLY B 1 66 ? -1.823 -3.838 -12.391 1 84.75 66 GLY B N 1
ATOM 1470 C CA . GLY B 1 66 ? -0.493 -3.553 -12.906 1 84.75 66 GLY B CA 1
ATOM 1471 C C . GLY B 1 66 ? 0.538 -4.59 -12.5 1 84.75 66 GLY B C 1
ATOM 1472 O O . GLY B 1 66 ? 1.704 -4.496 -12.891 1 84.75 66 GLY B O 1
ATOM 1473 N N . VAL B 1 67 ? 0.212 -5.508 -11.695 1 89.88 67 VAL B N 1
ATOM 1474 C CA . VAL B 1 67 ? 1.155 -6.555 -11.312 1 89.88 67 VAL B CA 1
ATOM 1475 C C . VAL B 1 67 ? 1.517 -7.398 -12.531 1 89.88 67 VAL B C 1
ATOM 1477 O O . VAL B 1 67 ? 0.635 -7.832 -13.281 1 89.88 67 VAL B O 1
ATOM 1480 N N . PRO B 1 68 ? 2.756 -7.629 -12.727 1 89.62 68 PRO B N 1
ATOM 1481 C CA . PRO B 1 68 ? 3.188 -8.297 -13.961 1 89.62 68 PRO B CA 1
ATOM 1482 C C . PRO B 1 68 ? 3.031 -9.812 -13.898 1 89.62 68 PRO B C 1
ATOM 1484 O O . PRO B 1 68 ? 4.027 -10.539 -13.906 1 89.62 68 PRO B O 1
ATOM 1487 N N . ILE B 1 69 ? 1.856 -10.25 -13.992 1 92 69 ILE B N 1
ATOM 1488 C CA . ILE B 1 69 ? 1.563 -11.68 -14 1 92 69 ILE B CA 1
ATOM 1489 C C . ILE B 1 69 ? 1.306 -12.148 -15.43 1 92 69 ILE B C 1
ATOM 1491 O O . ILE B 1 69 ? 0.5 -11.555 -16.141 1 92 69 ILE B O 1
ATOM 1495 N N . ILE B 1 70 ? 2.049 -13.148 -15.859 1 91.06 70 ILE B N 1
ATOM 1496 C CA . ILE B 1 70 ? 1.83 -13.781 -17.156 1 91.06 70 ILE B CA 1
ATOM 1497 C C . ILE B 1 70 ? 0.99 -15.047 -16.984 1 91.06 70 ILE B C 1
ATOM 1499 O O . ILE B 1 70 ? 1.298 -15.891 -16.141 1 91.06 70 ILE B O 1
ATOM 1503 N N . VAL B 1 71 ? -0.053 -15.109 -17.688 1 93.19 71 VAL B N 1
ATOM 1504 C CA . VAL B 1 71 ? -0.925 -16.281 -17.609 1 93.19 71 VAL B CA 1
ATOM 1505 C C . VAL B 1 71 ? -0.885 -17.031 -18.938 1 93.19 71 VAL B C 1
ATOM 1507 O O . VAL B 1 71 ? -1.071 -16.453 -20 1 93.19 71 VAL B O 1
ATOM 1510 N N . THR B 1 72 ? -0.568 -18.281 -18.875 1 91.25 72 THR B N 1
ATOM 1511 C CA . THR B 1 72 ? -0.556 -19.156 -20.031 1 91.25 72 THR B CA 1
ATOM 1512 C C . THR B 1 72 ? -1.721 -20.141 -19.969 1 91.25 72 THR B C 1
ATOM 1514 O O . THR B 1 72 ? -1.815 -20.953 -19.047 1 91.25 72 THR B O 1
ATOM 1517 N N . PRO B 1 73 ? -2.582 -20.016 -21.016 1 87.19 73 PRO B N 1
ATOM 1518 C CA . PRO B 1 73 ? -3.727 -20.938 -21.031 1 87.19 73 PRO B CA 1
ATOM 1519 C C . PRO B 1 73 ? -3.34 -22.359 -21.406 1 87.19 73 PRO B C 1
ATOM 1521 O O . PRO B 1 73 ? -2.297 -22.578 -22.031 1 87.19 73 PRO B O 1
ATOM 1524 N N . GLY B 1 74 ? -4.23 -23.375 -21.078 1 79.5 74 GLY B N 1
ATOM 1525 C CA . GLY B 1 74 ? -4.07 -24.75 -21.5 1 79.5 74 GLY B CA 1
ATOM 1526 C C . GLY B 1 74 ? -3.758 -25.703 -20.359 1 79.5 74 GLY B C 1
ATOM 1527 O O . GLY B 1 74 ? -3.668 -25.281 -19.203 1 79.5 74 GLY B O 1
ATOM 1528 N N . ARG B 1 75 ? -3.705 -26.969 -20.734 1 76.69 75 ARG B N 1
ATOM 1529 C CA . ARG B 1 75 ? -3.5 -28.047 -19.781 1 76.69 75 ARG B CA 1
ATOM 1530 C C . ARG B 1 75 ? -2.178 -27.875 -19.031 1 76.69 75 ARG B C 1
ATOM 1532 O O . ARG B 1 75 ? -2.08 -28.203 -17.859 1 76.69 75 ARG B O 1
ATOM 1539 N N . HIS B 1 76 ? -1.194 -27.344 -19.719 1 77.69 76 HIS B N 1
ATOM 1540 C CA . HIS B 1 76 ? 0.109 -27.125 -19.109 1 77.69 76 HIS B CA 1
ATOM 1541 C C . HIS B 1 76 ? 0.346 -25.641 -18.812 1 77.69 76 HIS B C 1
ATOM 1543 O O . HIS B 1 76 ? 1.49 -25.219 -18.641 1 77.69 76 HIS B O 1
ATOM 1549 N N . GLY B 1 77 ? -0.729 -24.984 -18.797 1 86.44 77 GLY B N 1
ATOM 1550 C CA . GLY B 1 77 ? -0.591 -23.562 -18.562 1 86.44 77 GLY B CA 1
ATOM 1551 C C . GLY B 1 77 ? -0.563 -23.188 -17.094 1 86.44 77 GLY B C 1
ATOM 1552 O O . GLY B 1 77 ? -0.406 -24.062 -16.234 1 86.44 77 GLY B O 1
ATOM 1553 N N . GLY B 1 78 ? -0.418 -21.953 -16.703 1 92.44 78 GLY B N 1
ATOM 1554 C CA . GLY B 1 78 ? -0.325 -21.438 -15.344 1 92.44 78 GLY B CA 1
ATOM 1555 C C . GLY B 1 78 ? 0.056 -19.969 -15.305 1 92.44 78 GLY B C 1
ATOM 1556 O O . GLY B 1 78 ? -0.041 -19.266 -16.312 1 92.44 78 GLY B O 1
ATOM 1557 N N . ALA B 1 79 ? 0.193 -19.516 -14.156 1 94.31 79 ALA B N 1
ATOM 1558 C CA . ALA B 1 79 ? 0.563 -18.125 -13.93 1 94.31 79 ALA B CA 1
ATOM 1559 C C . ALA B 1 79 ? 1.991 -18.016 -13.398 1 94.31 79 ALA B C 1
ATOM 1561 O O . ALA B 1 79 ? 2.475 -18.922 -12.711 1 94.31 79 ALA B O 1
ATOM 1562 N N . ALA B 1 80 ? 2.67 -16.953 -13.805 1 91.56 80 ALA B N 1
ATOM 1563 C CA . ALA B 1 80 ? 4.027 -16.703 -13.328 1 91.56 80 ALA B CA 1
ATOM 1564 C C . ALA B 1 80 ? 4.344 -15.219 -13.289 1 91.56 80 ALA B C 1
ATOM 1566 O O . ALA B 1 80 ? 3.748 -14.43 -14.031 1 91.56 80 ALA B O 1
ATOM 1567 N N . ILE B 1 81 ? 5.109 -14.844 -12.297 1 88.38 81 ILE B N 1
ATOM 1568 C CA . ILE B 1 81 ? 5.77 -13.539 -12.344 1 88.38 81 ILE B CA 1
ATOM 1569 C C . ILE B 1 81 ? 7.227 -13.719 -12.773 1 88.38 81 ILE B C 1
ATOM 1571 O O . ILE B 1 81 ? 7.988 -14.438 -12.125 1 88.38 81 ILE B O 1
ATOM 1575 N N . GLU B 1 82 ? 7.551 -13.289 -13.922 1 73.81 82 GLU B N 1
ATOM 1576 C CA . GLU B 1 82 ? 8.891 -13.492 -14.461 1 73.81 82 GLU B CA 1
ATOM 1577 C C . GLU B 1 82 ? 9.922 -12.664 -13.695 1 73.81 82 GLU B C 1
ATOM 1579 O O . GLU B 1 82 ? 9.758 -11.453 -13.531 1 73.81 82 GLU B O 1
ATOM 1584 N N . HIS B 1 83 ? 10.773 -13.406 -12.875 1 70.5 83 HIS B N 1
ATOM 1585 C CA . HIS B 1 83 ? 11.82 -12.672 -12.18 1 70.5 83 HIS B CA 1
ATOM 1586 C C . HIS B 1 83 ? 13.188 -13.273 -12.453 1 70.5 83 HIS B C 1
ATOM 1588 O O . HIS B 1 83 ? 13.305 -14.469 -12.727 1 70.5 83 HIS B O 1
ATOM 1594 N N . THR B 1 84 ? 14.133 -12.602 -12.969 1 56.44 84 THR B N 1
ATOM 1595 C CA . THR B 1 84 ? 15.453 -13.156 -13.25 1 56.44 84 THR B CA 1
ATOM 1596 C C . THR B 1 84 ? 16.469 -12.695 -12.219 1 56.44 84 THR B C 1
ATOM 1598 O O . THR B 1 84 ? 17.672 -12.961 -12.352 1 56.44 84 THR B O 1
ATOM 1601 N N . GLY B 1 85 ? 16.078 -12.164 -11.055 1 62.5 85 GLY B N 1
ATOM 1602 C CA . GLY B 1 85 ? 17.203 -11.766 -10.242 1 62.5 85 GLY B CA 1
ATOM 1603 C C . GLY B 1 85 ? 16.797 -11.133 -8.922 1 62.5 85 GLY B C 1
ATOM 1604 O O . GLY B 1 85 ? 15.688 -11.344 -8.445 1 62.5 85 GLY B O 1
ATOM 1605 N N .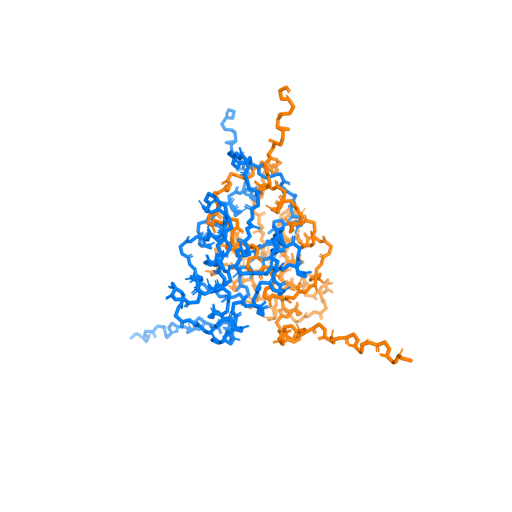 ALA B 1 86 ? 17.875 -10.469 -8.258 1 75.06 86 ALA B N 1
ATOM 1606 C CA . ALA B 1 86 ? 17.734 -9.828 -6.953 1 75.06 86 ALA B CA 1
ATOM 1607 C C . ALA B 1 86 ? 16.891 -8.57 -7.047 1 75.06 86 ALA B C 1
ATOM 1609 O O . ALA B 1 86 ? 16.844 -7.918 -8.094 1 75.06 86 ALA B O 1
ATOM 1610 N N . ILE B 1 87 ? 16.172 -8.344 -6.09 1 85.31 87 ILE B N 1
ATOM 1611 C CA . ILE B 1 87 ? 15.336 -7.152 -6.004 1 85.31 87 ILE B CA 1
ATOM 1612 C C . ILE B 1 87 ? 16.203 -5.938 -5.676 1 85.31 87 ILE B C 1
ATOM 1614 O O . ILE B 1 87 ? 16.969 -5.957 -4.711 1 85.31 87 ILE B O 1
ATOM 1618 N N . SER B 1 88 ? 16.188 -4.941 -6.523 1 87.12 88 SER B N 1
ATOM 1619 C CA . SER B 1 88 ? 16.922 -3.693 -6.316 1 87.12 88 SER B CA 1
ATOM 1620 C C . SER B 1 88 ? 16.125 -2.729 -5.438 1 87.12 88 SER B C 1
ATOM 1622 O O . SER B 1 88 ? 14.891 -2.748 -5.441 1 87.12 88 SER B O 1
ATOM 1624 N N . PRO B 1 89 ? 16.922 -1.937 -4.719 1 92.81 89 PRO B N 1
ATOM 1625 C CA . PRO B 1 89 ? 16.203 -0.917 -3.947 1 92.81 89 PRO B CA 1
ATOM 1626 C C . PRO B 1 89 ? 15.328 -0.027 -4.82 1 92.81 89 PRO B C 1
ATOM 1628 O O . PRO B 1 89 ? 15.703 0.296 -5.953 1 92.81 89 PRO B O 1
ATOM 1631 N N . VAL B 1 90 ? 14.258 0.313 -4.258 1 93.62 90 VAL B N 1
ATOM 1632 C CA . VAL B 1 90 ? 13.273 1.097 -5 1 93.62 90 VAL B CA 1
ATOM 1633 C C . VAL B 1 90 ? 13.422 2.576 -4.648 1 93.62 90 VAL B C 1
ATOM 1635 O O . VAL B 1 90 ? 13.391 2.945 -3.473 1 93.62 90 VAL B O 1
ATOM 1638 N N . ALA B 1 91 ? 13.602 3.408 -5.609 1 93.94 91 ALA B N 1
ATOM 1639 C CA . ALA B 1 91 ? 13.656 4.855 -5.418 1 93.94 91 ALA B CA 1
ATOM 1640 C C . ALA B 1 91 ? 12.258 5.457 -5.375 1 93.94 91 ALA B C 1
ATOM 1642 O O . ALA B 1 91 ? 11.609 5.609 -6.41 1 93.94 91 ALA B O 1
ATOM 1643 N N . LEU B 1 92 ? 11.852 5.785 -4.246 1 94.38 92 LEU B N 1
ATOM 1644 C CA . LEU B 1 92 ? 10.531 6.375 -4.051 1 94.38 92 LEU B CA 1
ATOM 1645 C C . LEU B 1 92 ? 10.648 7.84 -3.648 1 94.38 92 LEU B C 1
ATOM 1647 O O . LEU B 1 92 ? 11.531 8.211 -2.875 1 94.38 92 LEU B O 1
ATOM 1651 N N . ASP B 1 93 ? 9.758 8.648 -4.184 1 91.81 93 ASP B N 1
ATOM 1652 C CA . ASP B 1 93 ? 9.688 10.031 -3.723 1 91.81 93 ASP B CA 1
ATOM 1653 C C . ASP B 1 93 ? 8.672 10.18 -2.59 1 91.81 93 ASP B C 1
ATOM 1655 O O . ASP B 1 93 ? 7.996 9.219 -2.225 1 91.81 93 ASP B O 1
ATOM 1659 N N . ALA B 1 94 ? 8.547 11.359 -2.023 1 90.44 94 ALA B N 1
ATOM 1660 C CA . ALA B 1 94 ? 7.746 11.594 -0.827 1 90.44 94 ALA B CA 1
ATOM 1661 C C . ALA B 1 94 ? 6.27 11.328 -1.096 1 90.44 94 ALA B C 1
ATOM 1663 O O . ALA B 1 94 ? 5.602 10.656 -0.311 1 90.44 94 ALA B O 1
ATOM 1664 N N . PRO B 1 95 ? 5.695 11.766 -2.227 1 92.06 95 PRO B N 1
ATOM 1665 C CA . PRO B 1 95 ? 4.289 11.469 -2.508 1 92.06 95 PRO B CA 1
ATOM 1666 C C . PRO B 1 95 ? 4.02 9.977 -2.68 1 92.06 95 PRO B C 1
ATOM 1668 O O . PRO B 1 95 ? 2.955 9.484 -2.297 1 92.06 95 PRO B O 1
ATOM 1671 N N . GLU B 1 96 ? 4.973 9.297 -3.271 1 94.56 96 GLU B N 1
ATOM 1672 C CA . GLU B 1 96 ? 4.832 7.855 -3.445 1 94.56 96 GLU B CA 1
ATOM 1673 C C . GLU B 1 96 ? 4.836 7.137 -2.102 1 94.56 96 GLU B C 1
ATOM 1675 O O . GLU B 1 96 ? 4.012 6.254 -1.861 1 94.56 96 GLU B O 1
ATOM 1680 N N . ILE B 1 97 ? 5.754 7.562 -1.276 1 93.94 97 ILE B N 1
ATOM 1681 C CA . ILE B 1 97 ? 5.812 6.977 0.057 1 93.94 97 ILE B CA 1
ATOM 1682 C C . ILE B 1 97 ? 4.523 7.285 0.815 1 93.94 97 ILE B C 1
ATOM 1684 O O . ILE B 1 97 ? 3.955 6.406 1.473 1 93.94 97 ILE B O 1
ATOM 1688 N N . ALA B 1 98 ? 4.012 8.445 0.69 1 93.56 98 ALA B N 1
ATOM 1689 C CA . ALA B 1 98 ? 2.771 8.844 1.349 1 93.56 98 ALA B CA 1
ATOM 1690 C C . ALA B 1 98 ? 1.601 7.984 0.885 1 93.56 98 ALA B C 1
ATOM 1692 O O . ALA B 1 98 ? 0.773 7.562 1.696 1 93.56 98 ALA B O 1
ATOM 1693 N N . ALA B 1 99 ? 1.588 7.742 -0.383 1 93.81 99 ALA B N 1
ATOM 1694 C CA . ALA B 1 99 ? 0.525 6.91 -0.938 1 93.81 99 ALA B CA 1
ATOM 1695 C C . ALA B 1 99 ? 0.585 5.492 -0.372 1 93.81 99 ALA B C 1
ATOM 1697 O O . ALA B 1 99 ? -0.444 4.918 -0.009 1 93.81 99 ALA B O 1
ATOM 1698 N N . LEU B 1 100 ? 1.754 4.996 -0.316 1 94.69 100 LEU B N 1
ATOM 1699 C CA . LEU B 1 100 ? 1.945 3.641 0.188 1 94.69 100 LEU B CA 1
ATOM 1700 C C . LEU B 1 100 ? 1.602 3.559 1.671 1 94.69 100 LEU B C 1
ATOM 1702 O O . LEU B 1 100 ? 0.918 2.629 2.104 1 94.69 100 LEU B O 1
ATOM 1706 N N . LEU B 1 101 ? 2.033 4.5 2.441 1 93.44 101 LEU B N 1
ATOM 1707 C CA . LEU B 1 101 ? 1.739 4.535 3.869 1 93.44 101 LEU B CA 1
ATOM 1708 C C . LEU B 1 101 ? 0.238 4.648 4.113 1 93.44 101 LEU B C 1
ATOM 1710 O O . LEU B 1 101 ? -0.311 3.945 4.969 1 93.44 101 LEU B O 1
ATOM 1714 N N . ALA B 1 102 ? -0.386 5.504 3.373 1 92.88 102 ALA B N 1
ATOM 1715 C CA . ALA B 1 102 ? -1.83 5.68 3.506 1 92.88 102 ALA B CA 1
ATOM 1716 C C . ALA B 1 102 ? -2.572 4.395 3.145 1 92.88 102 ALA B C 1
ATOM 1718 O O . ALA B 1 102 ? -3.562 4.043 3.789 1 92.88 102 ALA B O 1
ATOM 1719 N N . SER B 1 103 ? -2.078 3.723 2.092 1 91.44 103 SER B N 1
ATOM 1720 C CA . SER B 1 103 ? -2.709 2.475 1.672 1 91.44 103 SER B CA 1
ATOM 1721 C C . SER B 1 103 ? -2.59 1.404 2.752 1 91.44 103 SER B C 1
ATOM 1723 O O . SER B 1 103 ? -3.555 0.692 3.035 1 91.44 103 SER B O 1
ATOM 1725 N N . LEU B 1 104 ? -1.422 1.288 3.289 1 91.06 104 LEU B N 1
ATOM 1726 C CA . LEU B 1 104 ? -1.205 0.313 4.352 1 91.06 104 LEU B CA 1
ATOM 1727 C C . LEU B 1 104 ? -2.041 0.656 5.582 1 91.06 104 LEU B C 1
ATOM 1729 O O . LEU B 1 104 ? -2.609 -0.234 6.219 1 91.06 104 LEU B O 1
ATOM 1733 N N . SER B 1 105 ? -2.133 1.914 5.898 1 89.56 105 SER B N 1
ATOM 1734 C CA . SER B 1 105 ? -2.877 2.369 7.07 1 89.56 105 SER B CA 1
ATOM 1735 C C . SER B 1 105 ? -4.371 2.1 6.914 1 89.56 105 SER B C 1
ATOM 1737 O O . SER B 1 105 ? -5.066 1.849 7.898 1 89.56 105 SER B O 1
ATOM 1739 N N . ALA B 1 106 ? -4.887 2.217 5.699 1 86.25 106 ALA B N 1
ATOM 1740 C CA . ALA B 1 106 ? -6.312 2.045 5.422 1 86.25 106 ALA B CA 1
ATOM 1741 C C . ALA B 1 106 ? -6.754 0.608 5.688 1 86.25 106 ALA B C 1
ATOM 1743 O O . ALA B 1 106 ? -7.922 0.356 5.988 1 86.25 106 ALA B O 1
ATOM 1744 N N . LEU B 1 107 ? -5.871 -0.254 5.48 1 82.5 107 LEU B N 1
ATOM 1745 C CA . LEU B 1 107 ? -6.199 -1.661 5.684 1 82.5 107 LEU B CA 1
ATOM 1746 C C . LEU B 1 107 ? -6.121 -2.029 7.164 1 82.5 107 LEU B C 1
ATOM 1748 O O . LEU B 1 107 ? -6.648 -3.064 7.578 1 82.5 107 LEU B O 1
ATOM 1752 N N . GLY B 1 108 ? -5.711 -1.035 8.023 1 69.81 108 GLY B N 1
ATOM 1753 C CA . GLY B 1 108 ? -5.594 -1.295 9.453 1 69.81 108 GLY B CA 1
ATOM 1754 C C . GLY B 1 108 ? -4.25 -1.881 9.844 1 69.81 108 GLY B C 1
ATOM 1755 O O . GLY B 1 108 ? -3.406 -2.146 8.984 1 69.81 108 GLY B O 1
ATOM 1756 N N . PRO B 1 109 ? -4.094 -1.861 11.328 1 55.09 109 PRO B N 1
ATOM 1757 C CA . PRO B 1 109 ? -2.824 -2.379 11.844 1 55.09 109 PRO B CA 1
ATOM 1758 C C . PRO B 1 109 ? -2.613 -3.855 11.516 1 55.09 109 PRO B C 1
ATOM 1760 O O . PRO B 1 109 ? -3.557 -4.645 11.578 1 55.09 109 PRO B O 1
ATOM 1763 N N . SER B 1 110 ? -1.385 -4.184 11.039 1 59.41 110 SER B N 1
ATOM 1764 C CA . SER B 1 110 ? -0.638 -5.422 10.852 1 59.41 110 SER B CA 1
ATOM 1765 C C . SER B 1 110 ? -1.398 -6.395 9.953 1 59.41 110 SER B C 1
ATOM 1767 O O . SER B 1 110 ? -2.059 -7.312 10.438 1 59.41 110 SER B O 1
ATOM 1769 N N . VAL B 1 111 ? -1.579 -6.109 8.695 1 64.06 111 VAL B N 1
ATOM 1770 C CA . VAL B 1 111 ? -2.127 -7.082 7.754 1 64.06 111 VAL B CA 1
ATOM 1771 C C . VAL B 1 111 ? -1.261 -8.336 7.75 1 64.06 111 VAL B C 1
ATOM 1773 O O . VAL B 1 111 ? -1.777 -9.453 7.82 1 64.06 111 VAL B O 1
ATOM 1776 N N . SER B 1 112 ? 0.023 -8.164 7.801 1 84.31 112 SER B N 1
ATOM 1777 C CA . SER B 1 112 ? 1.02 -9.227 7.77 1 84.31 112 SER B CA 1
ATOM 1778 C C . SER B 1 112 ? 2.375 -8.727 8.266 1 84.31 112 SER B C 1
ATOM 1780 O O . SER B 1 112 ? 2.596 -7.523 8.375 1 84.31 112 SER B O 1
ATOM 1782 N N . ALA B 1 113 ? 3.166 -9.617 8.719 1 90 113 ALA B N 1
ATOM 1783 C CA . ALA B 1 113 ? 4.52 -9.258 9.133 1 90 113 ALA B CA 1
ATOM 1784 C C . ALA B 1 113 ? 5.242 -8.484 8.031 1 90 113 ALA B C 1
ATOM 1786 O O . ALA B 1 113 ? 5.984 -7.543 8.312 1 90 113 ALA B O 1
ATOM 1787 N N . SER B 1 114 ? 4.953 -8.867 6.812 1 93.75 114 SER B N 1
ATOM 1788 C CA . SER B 1 114 ? 5.582 -8.203 5.676 1 93.75 114 SER B CA 1
ATOM 1789 C C . SER B 1 114 ? 5.059 -6.781 5.51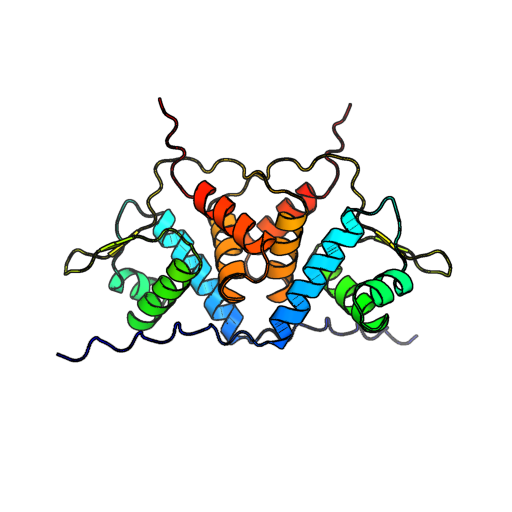6 1 93.75 114 SER B C 1
ATOM 1791 O O . SER B 1 114 ? 5.82 -5.871 5.18 1 93.75 114 SER B O 1
ATOM 1793 N N . ALA B 1 115 ? 3.818 -6.625 5.73 1 92.06 115 ALA B N 1
ATOM 1794 C CA . ALA B 1 115 ? 3.229 -5.289 5.664 1 92.06 115 ALA B CA 1
ATOM 1795 C C . ALA B 1 115 ? 3.801 -4.383 6.746 1 92.06 115 ALA B C 1
ATOM 1797 O O . ALA B 1 115 ? 4.109 -3.215 6.488 1 92.06 115 ALA B O 1
ATOM 1798 N N . ALA B 1 116 ? 3.951 -4.938 7.949 1 91 116 ALA B N 1
ATOM 1799 C CA . ALA B 1 116 ? 4.508 -4.176 9.062 1 91 116 ALA B CA 1
ATOM 1800 C C . ALA B 1 116 ? 5.957 -3.781 8.781 1 91 116 ALA B C 1
ATOM 1802 O O . ALA B 1 116 ? 6.363 -2.648 9.062 1 91 116 ALA B O 1
ATOM 1803 N N . SER B 1 117 ? 6.676 -4.762 8.273 1 94.31 117 SER B N 1
ATOM 1804 C CA . SER B 1 117 ? 8.07 -4.496 7.934 1 94.31 117 SER B CA 1
ATOM 1805 C C . SER B 1 117 ? 8.18 -3.436 6.844 1 94.31 117 SER B C 1
ATOM 1807 O O . SER B 1 117 ? 9.023 -2.539 6.922 1 94.31 117 SER B O 1
ATOM 1809 N N . ALA B 1 118 ? 7.34 -3.547 5.824 1 94.44 118 ALA B N 1
ATOM 1810 C CA . ALA B 1 118 ? 7.316 -2.553 4.758 1 94.44 118 ALA B CA 1
ATOM 1811 C 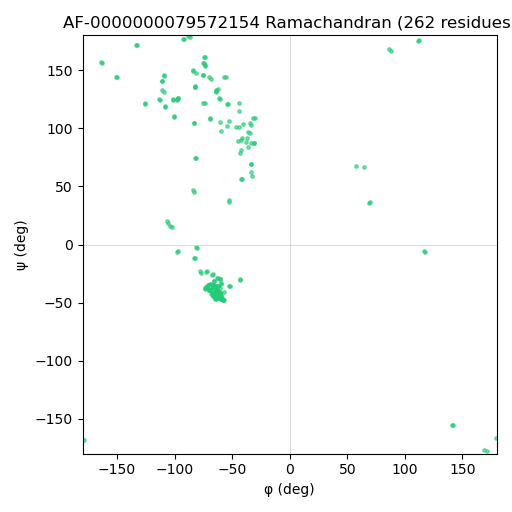C . ALA B 1 118 ? 7 -1.165 5.305 1 94.44 118 ALA B C 1
ATOM 1813 O O . ALA B 1 118 ? 7.637 -0.179 4.926 1 94.44 118 ALA B O 1
ATOM 1814 N N . MET B 1 119 ? 6.039 -1.127 6.184 1 92.38 119 MET B N 1
ATOM 1815 C CA . MET B 1 119 ? 5.672 0.136 6.816 1 92.38 119 MET B CA 1
ATOM 1816 C C . MET B 1 119 ? 6.875 0.757 7.523 1 92.38 119 MET B C 1
ATOM 1818 O O . MET B 1 119 ? 7.133 1.953 7.383 1 92.38 119 MET B O 1
ATOM 1822 N N . HIS B 1 120 ? 7.52 -0.008 8.234 1 92 120 HIS B N 1
ATOM 1823 C CA . HIS B 1 120 ? 8.68 0.463 8.992 1 92 120 HIS B CA 1
ATOM 1824 C C . HIS B 1 120 ? 9.75 1.018 8.062 1 92 120 HIS B C 1
ATOM 1826 O O . HIS B 1 120 ? 10.32 2.08 8.328 1 92 120 HIS B O 1
ATOM 1832 N N . LYS B 1 121 ? 10.016 0.343 7.016 1 93.62 121 LYS B N 1
ATOM 1833 C CA . LYS B 1 121 ? 11.055 0.772 6.082 1 93.62 121 LYS B CA 1
ATOM 1834 C C . LYS B 1 121 ? 10.641 2.049 5.352 1 93.62 121 LYS B C 1
ATOM 1836 O O . LYS B 1 121 ? 11.477 2.918 5.09 1 93.62 121 LYS B O 1
ATOM 1841 N N . LEU B 1 122 ? 9.398 2.113 5.008 1 93.44 122 LEU B N 1
ATOM 1842 C CA . LEU B 1 122 ? 8.891 3.311 4.348 1 93.44 122 LEU B CA 1
ATOM 1843 C C . LEU B 1 122 ? 8.969 4.516 5.277 1 93.44 122 LEU B C 1
ATOM 1845 O O . LEU B 1 122 ? 9.344 5.613 4.852 1 93.44 122 LEU B O 1
ATOM 1849 N N . THR B 1 123 ? 8.578 4.293 6.516 1 90.69 123 THR B N 1
ATOM 1850 C CA . THR B 1 123 ? 8.617 5.367 7.5 1 90.69 123 THR B CA 1
ATOM 1851 C C . THR B 1 123 ? 10.055 5.82 7.746 1 90.69 123 THR B C 1
ATOM 1853 O O . THR B 1 123 ? 10.312 7.016 7.906 1 90.69 123 THR B O 1
ATOM 1856 N N . ALA B 1 124 ? 10.977 4.898 7.742 1 88.25 124 ALA B N 1
ATOM 1857 C CA . ALA B 1 124 ? 12.391 5.215 7.918 1 88.25 124 ALA B CA 1
ATOM 1858 C C . ALA B 1 124 ? 12.914 6.039 6.742 1 88.25 124 ALA B C 1
ATOM 1860 O O . ALA B 1 124 ? 13.789 6.891 6.918 1 88.25 124 ALA B O 1
ATOM 1861 N N . ALA B 1 125 ? 12.391 5.715 5.613 1 87.44 125 ALA B N 1
ATOM 1862 C CA . ALA B 1 125 ? 12.828 6.43 4.422 1 87.44 125 ALA B CA 1
ATOM 1863 C C . ALA B 1 125 ? 12.398 7.895 4.469 1 87.44 125 ALA B C 1
ATOM 1865 O O . ALA B 1 125 ? 12.992 8.75 3.807 1 87.44 125 ALA B O 1
ATOM 1866 N N . LEU B 1 126 ? 11.32 8.109 5.223 1 82.25 126 LEU B N 1
ATOM 1867 C CA . LEU B 1 126 ? 10.828 9.477 5.359 1 82.25 126 LEU B CA 1
ATOM 1868 C C . LEU B 1 126 ? 11.68 10.258 6.359 1 82.25 126 LEU B C 1
ATOM 1870 O O . LEU B 1 126 ? 11.648 11.484 6.371 1 82.25 126 LEU B O 1
ATOM 1874 N N . ARG B 1 127 ? 12.32 9.359 7.219 1 70.56 127 ARG B N 1
ATOM 1875 C CA . ARG B 1 127 ? 13.07 9.984 8.305 1 70.56 127 ARG B CA 1
ATOM 1876 C C . ARG B 1 127 ? 14.445 10.438 7.824 1 70.56 127 ARG B C 1
ATOM 1878 O O . ARG B 1 127 ? 15.039 9.82 6.938 1 70.56 127 ARG B O 1
ATOM 1885 N N . PRO B 1 128 ? 14.898 11.484 8.391 1 55.12 128 PRO B N 1
ATOM 1886 C CA . PRO B 1 128 ? 16.203 12.031 8.039 1 55.12 128 PRO B CA 1
ATOM 1887 C C . PRO B 1 128 ? 17.328 11 8.156 1 55.12 128 PRO B C 1
ATOM 1889 O O . PRO B 1 128 ? 17.266 10.109 9.008 1 55.12 128 PRO B O 1
ATOM 1892 N N . ASN B 1 129 ? 17.844 10.383 6.977 1 52.16 129 ASN B N 1
ATOM 1893 C CA . ASN B 1 129 ? 19.141 9.719 7.137 1 52.16 129 ASN B CA 1
ATOM 1894 C C . ASN B 1 129 ? 20.109 10.562 7.957 1 52.16 129 ASN B C 1
ATOM 1896 O O . ASN B 1 129 ? 20.297 11.75 7.684 1 52.16 129 ASN B O 1
ATOM 1900 N N . SER B 1 130 ? 19.875 10.492 9.305 1 46.25 130 SER B N 1
ATOM 1901 C CA . SER B 1 130 ? 21.016 11.102 9.984 1 46.25 130 SER B CA 1
ATOM 1902 C C . SER B 1 130 ? 22.344 10.688 9.344 1 46.25 130 SER B C 1
ATOM 1904 O O . SER B 1 130 ? 22.734 9.531 9.43 1 46.25 130 SER B O 1
ATOM 1906 N N . CYS B 1 131 ? 22.641 10.844 8.133 1 39.53 131 CYS B N 1
ATOM 1907 C CA . CYS B 1 131 ? 24.047 10.711 7.777 1 39.53 131 CYS B CA 1
ATOM 1908 C C . CYS B 1 131 ? 24.953 11.32 8.852 1 39.53 131 CYS B C 1
ATOM 1910 O O . CYS B 1 131 ? 24.797 12.492 9.195 1 39.53 131 CYS B O 1
ATOM 1912 N N . SER B 1 132 ? 25.328 10.5 9.875 1 35.47 132 SER B N 1
ATOM 1913 C CA . SER B 1 132 ? 26.531 10.797 10.641 1 35.47 132 SER B CA 1
ATOM 1914 C C . SER B 1 132 ? 27.594 11.445 9.758 1 35.47 132 SER B C 1
ATOM 1916 O O . SER B 1 132 ? 28.125 10.805 8.852 1 35.47 132 SER B O 1
ATOM 1918 N N . ARG B 1 133 ? 27.344 12.57 9.211 1 25.53 133 ARG B N 1
ATOM 1919 C CA . ARG B 1 133 ? 28.609 13.273 9.094 1 25.53 133 ARG B CA 1
ATOM 1920 C C . ARG B 1 133 ? 29.297 13.406 10.453 1 25.53 133 ARG B C 1
ATOM 1922 O O . ARG B 1 133 ? 28.625 13.625 11.469 1 25.53 133 ARG B O 1
#

Radius of gyration: 20.19 Å; Cα contacts (8 Å, |Δi|>4): 370; chains: 2; bounding box: 50×56×76 Å

pLDDT: mean 81.17, std 19.24, range [25.06, 97.12]

Foldseek 3Di:
DDDPPPPDDPFLVPDPVVLLLVLLLVVVLVVQAPDPDFDALVRSCVVSVHDSVSVVVSVVVCVVVPQDWDWDDDPPTGIHDDDDDDDDDDDDDPVRLVVLLVVLPNNPPPSDPVSVVVNVVSVVVVPPPPPPD/DDPPDDPDDPFLVPDPVVLLLVLLLVVVLVVQAPDPDFDALVRSCVVSVHDSVSVVVSVVVCVVVPQDWDWDDDPPTGIHDDDDDDDDDDDDDPVRLVVLLVVLPNNPPPSDPVSVVVNVVSVVVVDPPPPPD

Nearest PDB structures (foldseek):
  1j5y-assembly1_A  TM=9.760E-01  e=1.554E-03  Thermotoga maritima
  3v8j-assembly1_A  TM=8.196E-01  e=2.006E-02  Staphylococcus aureus A9781
  1ylf-assembly1_C  TM=7.253E-01  e=8.143E-02  Bacillus cereus ATCC 14579
  8tp8-assembly1_A  TM=5.169E-01  e=5.650E-02  Caulobacter vibrioides NA1000
  4a6d-assembly1_A  TM=7.107E-01  e=3.513E-01  Homo sapiens